Protein AF-A0A355KY27-F1 (afdb_monomer)

Solvent-accessible surface area (backbone atoms only — not comparable to full-atom values): 13490 Å² total; per-residue (Å²): 51,28,55,58,29,39,43,26,24,51,9,21,37,46,41,52,31,51,51,39,40,60,74,74,39,94,55,63,38,65,49,50,73,92,52,36,70,32,44,62,58,58,60,52,32,56,74,79,42,64,86,32,71,34,38,56,69,58,47,45,61,60,51,72,74,42,92,83,53,74,43,75,34,26,50,39,54,41,51,90,45,35,56,50,54,66,55,59,72,72,45,84,35,31,35,34,36,26,23,69,76,89,64,92,60,45,64,83,78,45,80,42,74,50,72,41,66,73,47,49,24,28,11,37,57,41,43,54,55,44,72,76,38,92,67,44,82,78,43,52,40,66,44,21,25,31,22,47,35,6,37,34,58,62,10,64,66,71,73,39,64,67,50,70,65,45,52,51,34,49,51,50,28,40,75,34,51,27,44,72,69,63,34,54,55,63,75,61,74,57,72,64,55,51,53,53,24,48,53,28,54,71,55,41,44,80,54,94,43,24,35,42,23,57,44,92,63,96,52,98,56,41,71,60,38,40,52,51,29,26,57,55,46,46,73,40,89,77,32,83,42,52,44,58,47,55,71,61,84,98,43,111

Radius of gyration: 18.75 Å; Cα contacts (8 Å, |Δi|>4): 450; chains: 1; bounding box: 45×39×52 Å

pLDDT: mean 91.77, std 8.19, range [43.81, 98.56]

Secondary structure (DSSP, 8-state):
-BSS--HHHHHHHHHHHHHHHHTT----EE--TTT-S-HHHHHHHHHHSTT-EE-HHHHHHHHTT-TT--EEEES--BGGGBS-HHHHHH-SSEEEEE-SPP-SSB--S-SEEEE-TTSS-HHHHHHHHHHH-TT-S---HHHHHHHHHHHHHHTTTTTSS--HHHHHHHHHHHHTT--HHHHHHHTPPPHHHHHHHHHHHHH-EEETTEEEEEE----TTHHHHHHHHHHHHTTSTT-SEEEEEE-BTTB-

Nearest PDB structures (foldseek):
  5xsp-assembly1_B  TM=8.067E-01  e=5.022E-21  Staphylococcus aureus
  5xt3-assembly1_A  TM=7.955E-01  e=8.471E-21  Staphylococcus aureus
  4py9-assembly1_A  TM=7.942E-01  e=4.037E-12  Bacteroides fragilis
  8iu7-assembly1_B-3  TM=5.974E-01  e=9.296E-11  Staphylococcus aureus
  8a8k-assembly2_B  TM=4.598E-01  e=1.409E-04  Methanothermococcus thermolithotrophicus DSM 2095

Mean predicted aligned error: 5.34 Å

Sequence (252 aa):
GHRFPEFDAIGSAFGVVCIAKKLGKNAFLVTDKEKTMAKPLVERAETELPGVVVSTETAKLEFAKSKKNLLIVVDTHIKSFVESPDLLSMSKMTIVIDHHRKAVDYIDDAVIFFHDPSASSASELVTELIEYIPAVDETGSFVADALLSGIMLDTKNFILRVGVGTFEAAAKLKDLGADPIRVKKLFSNDIESYHERNRIVDSARKYKNCAIAVADVESKDIRLISAQAADELLTISGVDASFVIFTLGDAV

Structure (mmCIF, N/CA/C/O backbone):
data_AF-A0A355KY27-F1
#
_entry.id   AF-A0A355KY27-F1
#
loop_
_atom_site.group_PDB
_atom_site.id
_atom_site.type_symbol
_atom_site.label_atom_id
_atom_site.label_alt_id
_atom_site.label_comp_id
_atom_site.label_asym_id
_atom_site.label_entity_id
_atom_site.label_seq_id
_atom_site.pdbx_PDB_ins_code
_atom_site.Cartn_x
_atom_site.Cartn_y
_atom_site.Cartn_z
_atom_site.occupancy
_atom_site.B_iso_or_equiv
_atom_site.auth_seq_id
_atom_site.auth_comp_id
_atom_site.auth_asym_id
_atom_site.auth_atom_id
_atom_site.pdbx_PDB_model_num
ATOM 1 N N . GLY A 1 1 ? -2.127 -4.156 6.213 1.00 95.25 1 GLY A N 1
ATOM 2 C CA . GLY A 1 1 ? -2.473 -4.795 4.934 1.00 95.25 1 GLY A CA 1
ATOM 3 C C . GLY A 1 1 ? -1.744 -6.113 4.832 1.00 95.25 1 GLY A C 1
ATOM 4 O O . GLY A 1 1 ? -1.817 -6.911 5.771 1.00 95.25 1 GLY A O 1
ATOM 5 N N . HIS A 1 2 ? -1.012 -6.315 3.740 1.00 96.50 2 HIS A N 1
ATOM 6 C CA . HIS A 1 2 ? -0.133 -7.468 3.552 1.00 96.50 2 HIS A CA 1
ATOM 7 C C . HIS A 1 2 ? 1.241 -7.298 4.232 1.00 96.50 2 HIS A C 1
ATOM 9 O O . HIS A 1 2 ? 1.598 -6.217 4.695 1.00 96.50 2 HIS A O 1
ATOM 15 N N . ARG A 1 3 ? 2.019 -8.382 4.316 1.00 94.94 3 ARG A N 1
ATOM 16 C CA . ARG A 1 3 ? 3.411 -8.399 4.793 1.00 94.94 3 ARG A CA 1
ATOM 17 C C . ARG A 1 3 ? 4.301 -7.594 3.863 1.00 94.94 3 ARG A C 1
ATOM 19 O O . ARG A 1 3 ? 4.160 -7.694 2.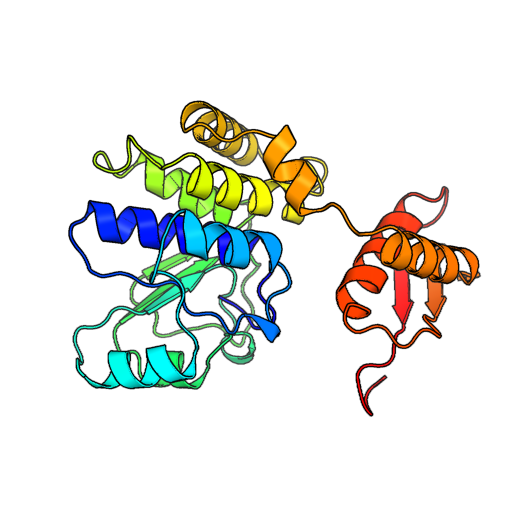650 1.00 94.94 3 ARG A O 1
ATOM 26 N N . PHE A 1 4 ? 5.275 -6.901 4.443 1.00 93.06 4 PHE A N 1
ATOM 27 C CA . PHE A 1 4 ? 6.113 -5.942 3.726 1.00 93.06 4 PHE A CA 1
ATOM 28 C C . PHE A 1 4 ? 5.268 -4.919 2.951 1.00 93.06 4 PHE A C 1
ATOM 30 O O . PHE A 1 4 ? 5.426 -4.809 1.738 1.00 93.06 4 PHE A O 1
ATOM 37 N N . PRO A 1 5 ? 4.331 -4.225 3.629 1.00 96.25 5 PRO A N 1
ATOM 38 C CA . PRO A 1 5 ? 3.375 -3.356 2.958 1.00 96.25 5 PRO A CA 1
ATOM 39 C C . PRO A 1 5 ? 4.106 -2.244 2.207 1.00 96.25 5 PRO A C 1
ATOM 41 O O . PRO A 1 5 ? 5.050 -1.643 2.743 1.00 96.25 5 PRO A O 1
ATOM 44 N N . GLU A 1 6 ? 3.683 -2.007 0.970 1.00 95.81 6 GLU A N 1
ATOM 45 C CA . GLU A 1 6 ? 4.181 -0.930 0.121 1.00 95.81 6 GLU A CA 1
ATOM 46 C C . GLU A 1 6 ? 3.302 0.334 0.269 1.00 95.81 6 GLU A C 1
ATOM 48 O O . GLU A 1 6 ? 2.626 0.516 1.289 1.00 95.81 6 GLU A O 1
ATOM 53 N N . PHE A 1 7 ? 3.417 1.283 -0.660 1.00 97.75 7 PHE A N 1
ATOM 54 C CA . PHE A 1 7 ? 2.767 2.587 -0.544 1.00 97.75 7 PHE A CA 1
ATOM 55 C C . PHE A 1 7 ? 1.242 2.519 -0.698 1.00 97.75 7 PHE A C 1
ATOM 57 O O . PHE A 1 7 ? 0.564 3.330 -0.072 1.00 97.75 7 PHE A O 1
ATOM 64 N N . ASP A 1 8 ? 0.692 1.574 -1.454 1.00 98.44 8 ASP A N 1
ATOM 65 C CA . ASP A 1 8 ? -0.739 1.362 -1.627 1.00 98.44 8 ASP A CA 1
ATOM 66 C C . ASP A 1 8 ? -1.391 0.784 -0.374 1.00 98.44 8 ASP A C 1
ATOM 68 O O . ASP A 1 8 ? -2.339 1.374 0.153 1.00 98.44 8 ASP A O 1
ATOM 72 N N . ALA A 1 9 ? -0.823 -0.269 0.209 1.00 98.50 9 ALA A N 1
ATOM 73 C CA . ALA A 1 9 ? -1.266 -0.830 1.476 1.00 98.50 9 ALA A CA 1
ATOM 74 C C . ALA A 1 9 ? -1.185 0.194 2.622 1.00 98.50 9 ALA A C 1
ATOM 76 O O . ALA A 1 9 ? -2.118 0.310 3.426 1.00 98.50 9 ALA A O 1
ATOM 77 N N . ILE A 1 10 ? -0.080 0.945 2.721 1.00 98.56 10 ILE A N 1
ATOM 78 C CA . ILE A 1 10 ? 0.098 1.967 3.767 1.00 98.56 10 ILE A CA 1
ATOM 79 C C . ILE A 1 10 ? -0.787 3.194 3.509 1.00 98.56 10 ILE A C 1
ATOM 81 O O . ILE A 1 10 ? -1.440 3.681 4.437 1.00 98.56 10 ILE A O 1
ATOM 85 N N . GLY A 1 11 ? -0.856 3.676 2.268 1.00 98.25 11 GLY A N 1
ATOM 86 C CA . GLY A 1 11 ? -1.690 4.807 1.856 1.00 98.25 11 GLY A CA 1
ATOM 87 C C . GLY A 1 11 ? -3.171 4.543 2.104 1.00 98.25 11 GLY A C 1
ATOM 88 O O . GLY A 1 11 ? -3.831 5.316 2.806 1.00 98.25 11 GLY A O 1
ATOM 89 N N . SER A 1 12 ? -3.661 3.393 1.641 1.00 98.56 12 SER A N 1
ATOM 90 C CA . SER A 1 12 ? -5.019 2.903 1.895 1.00 98.56 12 SER A CA 1
ATOM 91 C C . SER A 1 12 ? -5.332 2.833 3.384 1.00 98.56 12 SER A C 1
ATOM 93 O O . SER A 1 12 ? -6.390 3.287 3.827 1.00 98.56 12 SER A O 1
ATOM 95 N N . ALA A 1 13 ? -4.406 2.312 4.195 1.00 98.44 13 ALA A N 1
ATOM 96 C CA . ALA A 1 13 ? -4.602 2.222 5.636 1.00 98.44 13 ALA A CA 1
ATOM 97 C C . ALA A 1 13 ? -4.710 3.609 6.295 1.00 98.44 13 ALA A C 1
ATOM 99 O O . ALA A 1 13 ? -5.571 3.800 7.157 1.00 98.44 13 ALA A O 1
ATOM 100 N N . PHE A 1 14 ? -3.909 4.597 5.879 1.00 97.81 14 PHE A N 1
ATOM 101 C CA . PHE A 1 14 ? -4.059 5.975 6.363 1.00 97.81 14 PHE A CA 1
ATOM 102 C C . PHE A 1 14 ? -5.400 6.592 5.958 1.00 97.81 14 PHE A C 1
ATOM 104 O O . PHE A 1 14 ? -6.033 7.244 6.794 1.00 97.81 14 PHE A O 1
ATOM 111 N N . GLY A 1 15 ? -5.864 6.355 4.727 1.00 96.75 15 GLY A N 1
ATOM 112 C CA . GLY A 1 15 ? -7.187 6.793 4.272 1.00 96.75 15 GLY A CA 1
ATOM 113 C C . GLY A 1 15 ? -8.317 6.201 5.119 1.00 96.75 15 GLY A C 1
ATOM 114 O O . GLY A 1 15 ? -9.160 6.933 5.639 1.00 96.75 15 GLY A O 1
ATOM 115 N N . VAL A 1 16 ? -8.274 4.891 5.379 1.00 97.06 16 VAL A N 1
ATOM 116 C CA . VAL A 1 16 ? -9.244 4.202 6.248 1.00 97.06 16 VAL A CA 1
ATOM 117 C C . VAL A 1 16 ? -9.200 4.727 7.686 1.00 97.06 16 VAL A C 1
ATOM 119 O O . VAL A 1 16 ? -10.248 4.968 8.291 1.00 97.06 16 VAL A O 1
ATOM 122 N N . VAL A 1 17 ? -8.007 4.945 8.251 1.00 96.12 17 VAL A N 1
ATOM 123 C CA . VAL A 1 17 ? -7.864 5.545 9.588 1.00 96.12 17 VAL A CA 1
ATOM 124 C C . VAL A 1 17 ? -8.456 6.954 9.617 1.00 96.12 17 VAL A C 1
ATOM 126 O O . VAL A 1 17 ? -9.133 7.304 10.587 1.00 96.12 17 VAL A O 1
ATOM 129 N N . CYS A 1 18 ? -8.235 7.753 8.570 1.00 93.88 18 CYS A N 1
ATOM 130 C CA . CYS A 1 18 ? -8.804 9.092 8.444 1.00 93.88 18 CYS A CA 1
ATOM 131 C C . CYS A 1 18 ? -10.337 9.042 8.470 1.00 93.88 18 CYS A C 1
ATOM 133 O O . CYS A 1 18 ? -10.950 9.699 9.317 1.00 93.88 18 CYS A O 1
ATOM 135 N N . ILE A 1 19 ? -10.941 8.185 7.638 1.00 94.06 19 ILE A N 1
ATOM 136 C CA . ILE A 1 19 ? -12.389 7.938 7.614 1.00 94.06 19 ILE A CA 1
ATOM 137 C C . ILE A 1 19 ? -12.896 7.572 9.016 1.00 94.06 19 ILE A C 1
ATOM 139 O O . ILE A 1 19 ? -13.797 8.218 9.554 1.00 94.06 19 ILE A O 1
ATOM 143 N N . ALA A 1 20 ? -12.299 6.559 9.648 1.00 94.38 20 ALA A N 1
ATOM 144 C CA . ALA A 1 20 ? -12.754 6.061 10.943 1.00 94.38 20 ALA A CA 1
ATOM 145 C C . ALA A 1 20 ? -12.666 7.130 12.047 1.00 94.38 20 ALA A C 1
ATOM 147 O O . ALA A 1 20 ? -13.594 7.268 12.852 1.00 94.38 20 ALA A O 1
ATOM 148 N N . LYS A 1 21 ? -11.592 7.930 12.061 1.00 91.94 21 LYS A N 1
ATOM 149 C CA . LYS A 1 21 ? -11.430 9.044 13.006 1.00 91.94 21 LYS A CA 1
ATOM 150 C C . LYS A 1 21 ? -12.456 10.151 12.784 1.00 91.94 21 LYS A C 1
ATOM 152 O O . LYS A 1 21 ? -13.015 10.646 13.761 1.00 91.94 21 LYS A O 1
ATOM 157 N N . LYS A 1 22 ? -12.756 10.507 11.530 1.00 89.44 22 LYS A N 1
ATOM 158 C CA . LYS A 1 22 ? -13.811 11.486 11.202 1.00 89.44 22 LYS A CA 1
ATOM 159 C C . LYS A 1 22 ? -15.202 10.998 11.621 1.00 89.44 22 LYS A C 1
ATOM 161 O O . LYS A 1 22 ? -16.021 11.797 12.057 1.00 89.44 22 LYS A O 1
ATOM 166 N N . LEU A 1 23 ? -15.433 9.685 11.613 1.00 91.19 23 LEU A N 1
ATOM 167 C CA . LEU A 1 23 ? -16.639 9.050 12.165 1.00 91.19 23 LEU A CA 1
ATOM 168 C C . LEU A 1 23 ? -16.633 8.921 13.707 1.00 91.19 23 LEU A C 1
ATOM 170 O O . LEU A 1 23 ? -17.472 8.220 14.282 1.00 91.19 23 LEU A O 1
ATOM 174 N N . GLY A 1 24 ? -15.687 9.567 14.397 1.00 91.38 24 GLY A N 1
ATOM 175 C CA . GLY A 1 24 ? -15.596 9.586 15.858 1.00 91.38 24 GLY A CA 1
ATOM 176 C C . GLY A 1 24 ? -15.126 8.266 16.475 1.00 91.38 24 GLY A C 1
ATOM 177 O O . GLY A 1 24 ? -15.458 7.976 17.627 1.00 91.38 24 GLY A O 1
ATOM 178 N N . LYS A 1 25 ? -14.403 7.428 15.720 1.00 93.06 25 LYS A N 1
ATOM 179 C CA . LYS A 1 25 ? -13.829 6.167 16.215 1.00 93.06 25 LYS A CA 1
ATOM 180 C C .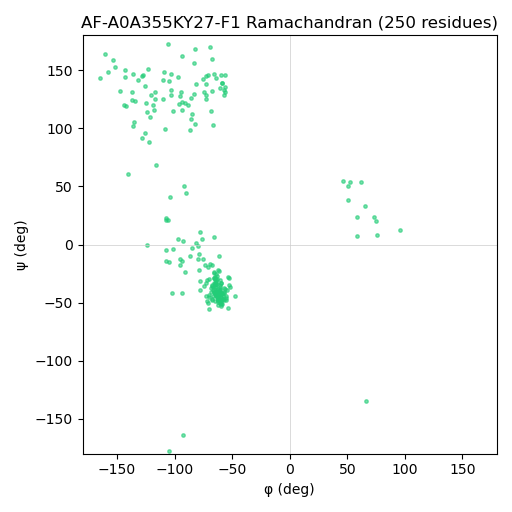 LYS A 1 25 ? -12.333 6.308 16.474 1.00 93.06 25 LYS A C 1
ATOM 182 O O . LYS A 1 25 ? -11.620 6.998 15.753 1.00 93.06 25 LYS A O 1
ATOM 187 N N . ASN A 1 26 ? -11.846 5.589 17.481 1.00 93.88 26 ASN A N 1
ATOM 188 C CA . ASN A 1 26 ? -10.411 5.376 17.640 1.00 93.88 26 ASN A CA 1
ATOM 189 C C . ASN A 1 26 ? -9.947 4.394 16.562 1.00 93.88 26 ASN A C 1
ATOM 191 O O . ASN A 1 26 ? -10.506 3.303 16.449 1.00 93.88 26 ASN A O 1
ATOM 195 N N . ALA A 1 27 ? -8.946 4.787 15.779 1.00 95.44 27 ALA A N 1
ATOM 196 C CA . ALA A 1 27 ? -8.407 3.987 14.688 1.00 95.44 27 ALA A CA 1
ATOM 197 C C . ALA A 1 27 ? -6.891 4.157 14.595 1.00 95.44 27 ALA A C 1
ATOM 199 O O . ALA A 1 27 ? -6.363 5.250 14.828 1.00 95.44 27 ALA A O 1
ATOM 200 N N . PHE A 1 28 ? -6.224 3.060 14.247 1.00 97.25 28 PHE A N 1
ATOM 201 C CA . PHE A 1 28 ? -4.774 2.930 14.209 1.00 97.25 28 PHE A CA 1
ATOM 202 C C . PHE A 1 28 ? -4.363 2.195 12.938 1.00 97.25 28 PHE A C 1
ATOM 204 O O . PHE A 1 28 ? -5.075 1.298 12.482 1.00 97.25 28 PHE A O 1
ATOM 211 N N . LEU A 1 29 ? -3.205 2.561 12.398 1.00 98.06 29 LEU A N 1
ATOM 212 C CA . LEU A 1 29 ? -2.554 1.820 11.329 1.00 98.06 29 LEU A CA 1
ATOM 213 C C . LEU A 1 29 ? -1.616 0.806 11.977 1.00 98.06 29 LEU A C 1
ATOM 215 O O . LEU A 1 29 ? -0.719 1.186 12.728 1.00 98.06 29 LEU A O 1
ATOM 219 N N . VAL A 1 30 ? -1.819 -0.478 11.692 1.00 98.00 30 VAL A N 1
ATOM 220 C CA . VAL A 1 30 ? -0.948 -1.544 12.194 1.00 98.00 30 VAL A CA 1
ATOM 221 C C . VAL A 1 30 ? 0.122 -1.844 11.155 1.00 98.00 30 VAL A C 1
ATOM 223 O O . VAL A 1 30 ? -0.222 -2.309 10.071 1.00 98.00 30 VAL A O 1
ATOM 226 N N . THR A 1 31 ? 1.388 -1.589 11.487 1.00 97.06 31 THR A N 1
ATOM 227 C CA . THR A 1 31 ? 2.535 -2.056 10.699 1.00 97.06 31 THR A CA 1
ATOM 228 C C . THR A 1 31 ? 3.817 -2.103 11.534 1.00 97.06 31 THR A C 1
ATOM 230 O O . THR A 1 31 ? 4.018 -1.290 12.442 1.00 97.06 31 THR A O 1
ATOM 233 N N . ASP A 1 32 ? 4.707 -3.043 11.228 1.00 94.88 32 ASP A N 1
ATOM 234 C CA . ASP A 1 32 ? 6.062 -3.055 11.777 1.00 94.88 32 ASP A CA 1
ATOM 235 C C . ASP A 1 32 ? 6.977 -2.154 10.924 1.00 94.88 32 ASP A C 1
ATOM 237 O O . ASP A 1 32 ? 7.304 -2.485 9.783 1.00 94.88 32 ASP A O 1
ATOM 241 N N . LYS A 1 33 ? 7.447 -1.035 11.497 1.00 91.12 33 LYS A N 1
ATOM 242 C CA . LYS A 1 33 ? 8.244 0.000 10.797 1.00 91.12 33 LYS A CA 1
ATOM 243 C C . LYS A 1 33 ? 9.466 -0.544 10.046 1.00 91.12 33 LYS A C 1
ATOM 245 O O . LYS A 1 33 ? 9.772 -0.092 8.951 1.00 91.12 33 LYS A O 1
ATOM 250 N N . GLU A 1 34 ? 10.123 -1.556 10.604 1.00 88.62 34 GLU A N 1
ATOM 251 C CA . GLU A 1 34 ? 11.310 -2.179 10.004 1.00 88.62 34 GLU A CA 1
ATOM 252 C C . GLU A 1 34 ? 10.995 -3.072 8.796 1.00 88.62 34 GLU A C 1
ATOM 254 O O . GLU A 1 34 ? 11.893 -3.421 8.032 1.00 88.62 34 GLU A O 1
ATOM 259 N N . LYS A 1 35 ? 9.732 -3.478 8.628 1.00 89.75 35 LYS A N 1
ATOM 260 C CA . LYS A 1 35 ? 9.312 -4.416 7.581 1.00 89.75 35 LYS A CA 1
ATOM 261 C C . LYS A 1 35 ? 8.573 -3.739 6.434 1.00 89.75 35 LYS A C 1
ATOM 263 O O . LYS A 1 35 ? 8.422 -4.368 5.396 1.00 89.75 35 LYS A O 1
ATOM 268 N N . THR A 1 36 ? 8.099 -2.504 6.578 1.00 92.00 36 THR A N 1
ATOM 269 C CA . THR A 1 36 ? 7.410 -1.805 5.482 1.00 92.00 36 THR A CA 1
ATOM 270 C C . THR A 1 36 ? 8.382 -1.372 4.378 1.00 92.00 36 THR A C 1
ATOM 272 O O . THR A 1 36 ? 9.523 -0.994 4.646 1.00 92.00 36 THR A O 1
ATOM 275 N N . MET A 1 37 ? 7.918 -1.404 3.125 1.00 91.19 37 MET A N 1
ATOM 276 C CA . MET A 1 37 ? 8.619 -0.808 1.981 1.00 91.19 37 MET A CA 1
ATOM 277 C C . MET A 1 37 ? 8.285 0.684 1.803 1.00 91.19 37 MET A C 1
ATOM 279 O O . MET A 1 37 ? 8.958 1.376 1.047 1.00 91.19 37 MET A O 1
ATOM 283 N N . ALA A 1 38 ? 7.296 1.203 2.536 1.00 94.56 38 ALA A N 1
ATOM 284 C CA . ALA A 1 38 ? 6.892 2.607 2.538 1.00 94.56 38 ALA A CA 1
ATOM 285 C C . ALA A 1 38 ? 7.385 3.351 3.796 1.00 94.56 38 ALA A C 1
ATOM 287 O O . ALA A 1 38 ? 6.670 4.181 4.367 1.00 94.56 38 ALA A O 1
ATOM 288 N N . LYS A 1 39 ? 8.630 3.078 4.228 1.00 93.62 39 LYS A N 1
ATOM 289 C CA . LYS A 1 39 ? 9.272 3.740 5.386 1.00 93.62 39 LYS A CA 1
ATOM 290 C C . LYS A 1 39 ? 9.119 5.271 5.363 1.00 93.62 39 LYS A C 1
ATOM 292 O O . LYS A 1 39 ? 8.700 5.807 6.388 1.00 93.62 39 LYS A O 1
ATOM 297 N N . PRO A 1 40 ? 9.317 5.981 4.227 1.00 94.56 40 PRO A N 1
ATOM 298 C CA . PRO A 1 40 ? 9.177 7.439 4.197 1.00 94.56 40 PRO A CA 1
ATOM 299 C C . PRO A 1 40 ? 7.781 7.945 4.592 1.00 94.56 40 PRO A C 1
ATOM 301 O O . PRO A 1 40 ? 7.659 9.004 5.208 1.00 94.56 40 PRO A O 1
ATOM 304 N N . LEU A 1 41 ? 6.714 7.197 4.271 1.00 95.62 41 LEU A N 1
ATOM 305 C CA . LEU A 1 41 ? 5.358 7.543 4.713 1.00 95.62 41 LEU A CA 1
ATOM 306 C C . LEU A 1 41 ? 5.183 7.331 6.211 1.00 95.62 41 LEU A C 1
ATOM 308 O O . LEU A 1 41 ? 4.615 8.186 6.887 1.00 95.62 41 LEU A O 1
ATOM 312 N N . VAL A 1 42 ? 5.660 6.196 6.721 1.00 96.19 42 VAL A N 1
ATOM 313 C CA . VAL A 1 42 ? 5.541 5.852 8.140 1.00 96.19 42 VAL A CA 1
ATOM 314 C C . VAL A 1 42 ? 6.331 6.831 9.009 1.00 96.19 42 VAL A C 1
ATOM 316 O O . VAL A 1 42 ? 5.814 7.297 10.017 1.00 96.19 42 VAL A O 1
ATOM 319 N N . GLU A 1 43 ? 7.538 7.212 8.595 1.00 94.94 43 GLU A N 1
ATOM 320 C CA . GLU A 1 43 ? 8.353 8.220 9.281 1.00 94.94 43 GLU A CA 1
ATOM 321 C C . GLU A 1 43 ? 7.687 9.596 9.276 1.00 94.94 43 GLU A C 1
ATOM 323 O O . GLU A 1 43 ? 7.608 10.253 10.314 1.00 94.94 43 GLU A O 1
ATOM 328 N N . ARG A 1 44 ? 7.147 10.024 8.128 1.00 94.94 44 ARG A N 1
ATOM 329 C CA . ARG A 1 44 ? 6.415 11.292 8.037 1.00 94.94 44 ARG A CA 1
ATOM 330 C C . ARG A 1 44 ? 5.137 11.281 8.888 1.00 94.94 44 ARG A C 1
ATOM 332 O O . ARG A 1 44 ? 4.768 12.314 9.443 1.00 94.94 44 ARG A O 1
ATOM 339 N N . ALA A 1 45 ? 4.482 10.133 9.046 1.00 95.38 45 ALA A N 1
ATOM 340 C CA . ALA A 1 45 ? 3.304 10.008 9.900 1.00 95.38 45 ALA A CA 1
ATOM 341 C C . ALA A 1 45 ? 3.604 10.255 11.385 1.00 95.38 45 ALA A C 1
ATOM 343 O O . ALA A 1 45 ? 2.708 10.671 12.113 1.00 95.38 45 ALA A O 1
ATOM 344 N N . GLU A 1 46 ? 4.838 10.043 11.850 1.00 93.62 46 GLU A N 1
ATOM 345 C CA . GLU A 1 46 ? 5.198 10.296 13.251 1.00 93.62 46 GLU A CA 1
ATOM 346 C C . GLU A 1 46 ? 5.054 11.772 13.637 1.00 93.62 46 GLU A C 1
ATOM 348 O O . GLU A 1 46 ? 4.749 12.079 14.789 1.00 93.62 46 GLU A O 1
ATOM 353 N N . THR A 1 47 ? 5.240 12.685 12.679 1.00 93.75 47 THR A N 1
ATOM 354 C CA . THR A 1 47 ? 5.058 14.125 12.894 1.00 93.75 47 THR A CA 1
ATOM 355 C C . THR A 1 47 ? 3.654 14.594 12.517 1.00 93.75 47 THR A C 1
ATOM 357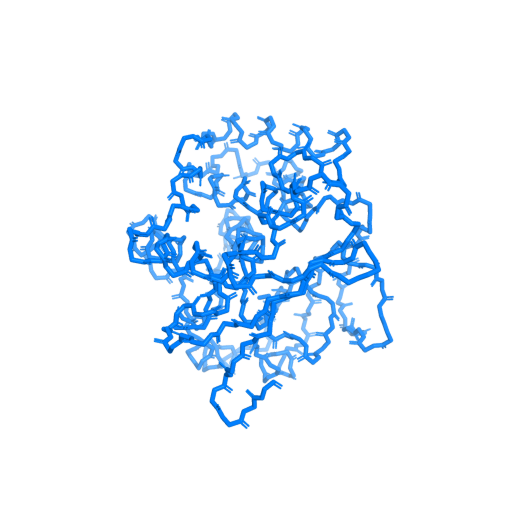 O O . THR A 1 47 ? 3.061 15.376 13.257 1.00 93.75 47 THR A O 1
ATOM 360 N N . GLU A 1 48 ? 3.106 14.112 11.399 1.00 93.75 48 GLU A N 1
ATOM 361 C CA . GLU A 1 48 ? 1.802 14.551 10.872 1.00 93.75 48 GLU A CA 1
ATOM 362 C C . GLU A 1 48 ? 0.614 13.917 11.621 1.00 93.75 48 GLU A C 1
ATOM 364 O O . GLU A 1 48 ? -0.448 14.524 11.753 1.00 93.75 48 GLU A O 1
ATOM 369 N N . LEU A 1 49 ? 0.777 12.685 12.117 1.00 93.12 49 LEU A N 1
ATOM 370 C CA . LEU A 1 49 ? -0.254 11.866 12.764 1.00 93.12 49 LEU A CA 1
ATOM 371 C C . LEU A 1 49 ? 0.318 11.089 13.975 1.00 93.12 49 LEU A C 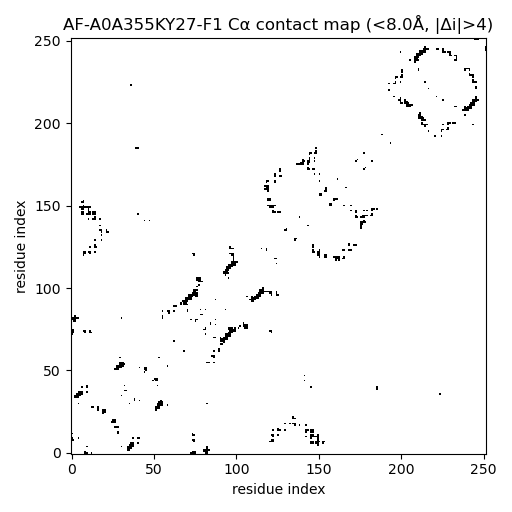1
ATOM 373 O O . LEU A 1 49 ? 0.267 9.852 14.007 1.00 93.12 49 LEU A O 1
ATOM 377 N N . PRO A 1 50 ? 0.837 11.783 15.004 1.00 93.88 50 PRO A N 1
ATOM 378 C CA . PRO A 1 50 ? 1.520 11.141 16.123 1.00 93.88 50 PRO A CA 1
ATOM 379 C C . PRO A 1 50 ? 0.631 10.106 16.827 1.00 93.88 50 PRO A C 1
ATOM 381 O O . PRO A 1 50 ? -0.536 10.358 17.141 1.00 93.88 50 PRO A O 1
ATOM 384 N N . GLY A 1 51 ? 1.195 8.921 17.075 1.00 93.75 51 GLY A N 1
ATOM 385 C CA . GLY A 1 51 ? 0.516 7.817 17.763 1.00 93.75 51 GLY A CA 1
ATOM 386 C C . GLY A 1 51 ? -0.524 7.058 16.928 1.00 93.75 51 GLY A C 1
ATOM 387 O O . GLY A 1 51 ? -1.247 6.230 17.480 1.00 93.75 51 GLY A O 1
ATOM 388 N N . VAL A 1 52 ? -0.631 7.323 15.620 1.00 96.00 52 VAL A N 1
ATOM 389 C CA . VAL A 1 52 ? -1.515 6.556 14.722 1.00 96.00 52 VAL A CA 1
ATOM 390 C C . VAL A 1 52 ? -0.928 5.208 14.335 1.00 96.00 52 VAL A C 1
ATOM 392 O O . VAL A 1 52 ? -1.676 4.235 14.233 1.00 96.00 52 VAL A O 1
ATOM 395 N N . VAL A 1 53 ? 0.380 5.154 14.095 1.00 97.50 53 VAL A N 1
ATOM 396 C CA . VAL A 1 53 ? 1.058 3.931 13.670 1.00 97.50 53 VAL A CA 1
ATOM 397 C C . VAL A 1 53 ? 1.435 3.106 14.896 1.00 97.50 53 VAL A C 1
ATOM 399 O O . VAL A 1 53 ? 2.091 3.600 15.813 1.00 97.50 53 VAL A O 1
ATOM 402 N N . VAL A 1 54 ? 1.027 1.840 14.913 1.00 97.25 54 VAL A N 1
ATOM 403 C CA . VAL A 1 54 ? 1.304 0.896 16.000 1.00 97.25 54 VAL A CA 1
ATOM 404 C C . VAL A 1 54 ? 1.908 -0.392 15.448 1.00 97.25 54 VAL A C 1
ATOM 406 O O . VAL A 1 54 ? 1.537 -0.852 14.370 1.00 97.25 54 VAL A O 1
ATOM 409 N N . SER A 1 55 ? 2.825 -0.995 16.206 1.00 97.12 55 SER A N 1
ATOM 410 C CA . SER A 1 55 ? 3.390 -2.298 15.848 1.00 97.12 55 SER A CA 1
ATOM 411 C C . SER A 1 55 ? 2.342 -3.402 15.937 1.00 97.12 55 SER A C 1
ATOM 413 O O . SER A 1 55 ? 1.341 -3.285 16.655 1.00 97.12 55 SER A O 1
ATOM 415 N N . THR A 1 56 ? 2.607 -4.514 15.254 1.00 95.88 56 THR A N 1
ATOM 416 C CA . THR A 1 56 ? 1.750 -5.704 15.313 1.00 95.88 56 THR A CA 1
ATOM 417 C C . THR A 1 56 ? 1.583 -6.222 16.748 1.00 95.88 56 THR A C 1
ATOM 419 O O . THR A 1 56 ? 0.469 -6.539 17.161 1.00 95.88 56 THR A O 1
ATOM 422 N N . GLU A 1 57 ? 2.652 -6.226 17.548 1.00 95.62 57 GLU A N 1
ATOM 423 C CA . GLU A 1 57 ? 2.613 -6.618 18.965 1.00 95.62 57 GLU A CA 1
ATOM 424 C C . GLU A 1 57 ? 1.709 -5.710 19.809 1.00 95.62 57 GLU A C 1
ATOM 426 O O . GLU A 1 57 ? 0.821 -6.196 20.514 1.00 95.62 57 GLU A O 1
ATOM 431 N N . THR A 1 58 ? 1.872 -4.389 19.703 1.00 96.12 58 THR A N 1
ATOM 432 C CA . THR A 1 58 ? 1.033 -3.430 20.437 1.00 96.12 58 THR A CA 1
ATOM 433 C C . THR A 1 58 ? -0.428 -3.552 20.017 1.00 96.12 58 THR A C 1
ATOM 435 O O . THR A 1 58 ? -1.320 -3.600 20.866 1.00 96.12 58 THR A O 1
ATOM 438 N N . ALA A 1 59 ? -0.682 -3.670 18.712 1.00 96.19 59 ALA A N 1
ATOM 439 C CA . ALA A 1 59 ? -2.023 -3.847 18.183 1.00 96.19 59 ALA A CA 1
ATOM 440 C C . ALA A 1 59 ? -2.693 -5.109 18.736 1.00 96.19 59 ALA A C 1
ATOM 442 O O . ALA A 1 59 ? -3.849 -5.031 19.138 1.00 96.19 59 ALA A O 1
ATOM 443 N N . LYS A 1 60 ? -1.986 -6.246 18.839 1.00 95.12 60 LYS A N 1
ATOM 444 C CA . LYS A 1 60 ? -2.527 -7.479 19.445 1.00 95.12 60 LYS A CA 1
ATOM 445 C C . LYS A 1 60 ? -2.971 -7.267 20.888 1.00 95.12 60 LYS A C 1
ATOM 447 O O . LYS A 1 60 ? -4.082 -7.658 21.254 1.00 95.12 60 LYS A O 1
ATOM 452 N N . LEU A 1 61 ? -2.124 -6.629 21.696 1.00 94.50 61 LEU A N 1
ATOM 453 C CA . LEU A 1 61 ? -2.420 -6.360 23.104 1.00 94.50 61 LEU A CA 1
ATOM 454 C C . LEU A 1 61 ? -3.648 -5.459 23.265 1.00 94.50 61 LEU A C 1
ATOM 456 O O . LEU A 1 61 ? -4.513 -5.748 24.092 1.00 94.50 61 LEU A O 1
ATOM 460 N N . GLU A 1 62 ? -3.760 -4.397 22.465 1.00 92.75 62 GLU A N 1
ATOM 461 C CA . GLU A 1 62 ? -4.931 -3.513 22.478 1.00 92.75 62 GLU A CA 1
ATOM 462 C C . GLU A 1 62 ? -6.186 -4.211 21.937 1.00 92.75 62 GLU A C 1
ATOM 464 O O . GLU A 1 62 ? -7.271 -4.096 22.516 1.00 92.75 62 GLU A O 1
ATOM 469 N N . PHE A 1 63 ? -6.045 -4.994 20.865 1.00 92.88 63 PHE A N 1
ATOM 470 C CA . PHE A 1 63 ? -7.159 -5.687 20.229 1.00 92.88 63 PHE A CA 1
ATOM 471 C C . PHE A 1 63 ? -7.788 -6.726 21.168 1.00 92.88 63 PHE A C 1
ATOM 473 O O . PHE A 1 63 ? -9.013 -6.852 21.217 1.00 92.88 63 PHE A O 1
ATOM 480 N N . ALA A 1 64 ? -6.977 -7.407 21.986 1.00 91.81 64 ALA A N 1
ATOM 481 C CA . ALA A 1 64 ? -7.438 -8.383 22.976 1.00 91.81 64 ALA A CA 1
ATOM 482 C C . ALA A 1 64 ? -8.343 -7.786 24.073 1.00 91.81 64 ALA A C 1
ATOM 484 O O . ALA A 1 64 ? -9.126 -8.515 24.687 1.00 91.81 64 ALA A O 1
ATOM 485 N N . LYS A 1 65 ? -8.278 -6.469 24.319 1.00 92.06 65 LYS A N 1
ATOM 486 C CA . LYS A 1 65 ? -9.050 -5.805 25.386 1.00 92.06 65 LYS A CA 1
ATOM 487 C C . LYS A 1 65 ? -10.550 -5.721 25.093 1.00 92.06 65 LYS A C 1
ATOM 489 O O . LYS A 1 65 ? -11.336 -5.514 26.016 1.00 92.06 65 LYS A O 1
ATOM 494 N N . SER A 1 66 ? -10.974 -5.863 23.834 1.00 90.38 66 SER A N 1
ATOM 495 C CA . SER A 1 66 ? -12.379 -5.712 23.445 1.00 90.38 66 SER A CA 1
ATOM 496 C C . SER A 1 66 ? -12.772 -6.624 22.287 1.00 90.38 66 SER A C 1
ATOM 498 O O . SER A 1 66 ? -12.161 -6.629 21.227 1.00 90.38 66 SER A O 1
ATOM 500 N N . LYS A 1 67 ? -13.899 -7.329 22.441 1.00 84.75 67 LYS A N 1
ATOM 501 C CA . LYS A 1 67 ? -14.508 -8.139 21.367 1.00 84.75 67 LYS A CA 1
ATOM 502 C C . LYS A 1 67 ? -15.318 -7.316 20.356 1.00 84.75 67 LYS A C 1
ATOM 504 O O . LYS A 1 67 ? -15.894 -7.894 19.443 1.00 84.75 67 LYS A O 1
ATOM 509 N N . LYS A 1 68 ? -15.418 -5.996 20.551 1.00 89.75 68 LYS A N 1
ATOM 510 C CA . LYS A 1 68 ? -16.152 -5.069 19.669 1.00 89.75 68 LYS A CA 1
ATOM 511 C C . LYS A 1 68 ? -15.241 -4.370 18.653 1.00 89.75 68 LYS A C 1
ATOM 513 O O . LYS A 1 68 ? -15.701 -3.468 17.960 1.00 89.75 68 LYS A O 1
ATOM 518 N N . ASN A 1 69 ? -13.964 -4.740 18.609 1.00 94.38 69 ASN A N 1
ATOM 519 C CA . ASN A 1 69 ? -13.007 -4.169 17.673 1.00 94.38 69 ASN A CA 1
ATOM 520 C C . ASN A 1 69 ? -13.302 -4.643 16.243 1.00 94.38 69 ASN A C 1
ATOM 522 O O . ASN A 1 69 ? -13.764 -5.766 16.036 1.00 94.38 69 ASN A O 1
ATOM 526 N N . LEU A 1 70 ? -13.043 -3.763 15.279 1.00 96.00 70 LEU A N 1
ATOM 527 C CA . LEU A 1 70 ? -13.185 -4.004 13.847 1.00 96.00 70 LEU A CA 1
ATOM 528 C C . LEU A 1 70 ? -11.785 -4.053 13.239 1.00 96.00 70 LEU A C 1
ATOM 530 O O . LEU A 1 70 ? -11.016 -3.107 13.411 1.00 96.00 70 LEU A O 1
ATOM 534 N N . LEU A 1 71 ? -11.462 -5.139 12.542 1.00 97.38 71 LEU A N 1
ATOM 535 C CA . LEU A 1 71 ? -10.248 -5.233 11.740 1.00 97.38 71 LEU A CA 1
ATOM 536 C C . LEU A 1 71 ? -10.578 -4.846 10.298 1.00 97.38 71 LEU A C 1
ATOM 538 O O . LEU A 1 71 ? -11.537 -5.359 9.729 1.00 97.38 71 LEU A O 1
ATOM 542 N N . ILE A 1 72 ? -9.787 -3.959 9.699 1.00 98.31 72 ILE A N 1
ATOM 543 C CA . ILE A 1 72 ? -9.905 -3.618 8.278 1.00 98.31 72 ILE A CA 1
ATOM 544 C C . ILE A 1 72 ? -8.596 -4.014 7.602 1.00 98.31 72 ILE A C 1
ATOM 546 O O . ILE A 1 72 ? -7.534 -3.489 7.938 1.00 98.31 72 ILE A O 1
ATOM 550 N N . VAL A 1 73 ? -8.671 -4.977 6.688 1.00 98.31 73 VAL A N 1
ATOM 551 C CA . VAL A 1 73 ? -7.551 -5.429 5.867 1.00 98.31 73 VAL A CA 1
ATOM 552 C C . VAL A 1 73 ? -7.632 -4.699 4.534 1.00 98.31 73 VAL A C 1
ATOM 554 O O . VAL A 1 73 ? -8.636 -4.791 3.835 1.00 98.31 73 VAL A O 1
ATOM 557 N N . VAL A 1 74 ? -6.581 -3.955 4.213 1.00 98.56 74 VAL A N 1
ATOM 558 C CA . VAL A 1 74 ? -6.430 -3.253 2.936 1.00 98.56 74 VAL A CA 1
ATOM 559 C C . VAL A 1 74 ? -5.355 -3.922 2.092 1.00 98.56 74 VAL A C 1
ATOM 561 O O . VAL A 1 74 ? -4.389 -4.457 2.653 1.00 98.56 74 VAL A O 1
ATOM 564 N N . ASP A 1 75 ? -5.540 -3.861 0.777 1.00 98.19 75 ASP A N 1
ATOM 565 C CA . ASP A 1 75 ? -4.584 -4.276 -0.255 1.00 98.19 75 ASP A CA 1
ATOM 566 C C . ASP A 1 75 ? -4.148 -5.754 -0.179 1.00 98.19 75 ASP A C 1
ATOM 568 O O . ASP A 1 75 ? -3.074 -6.182 -0.590 1.00 98.19 75 ASP A O 1
ATOM 572 N N . THR A 1 76 ? -4.986 -6.587 0.433 1.00 97.06 76 THR A N 1
ATOM 573 C CA . THR A 1 76 ? -4.896 -8.035 0.275 1.00 97.06 76 THR A CA 1
ATOM 574 C C . THR A 1 76 ? -6.163 -8.697 0.770 1.00 97.06 76 THR A C 1
ATOM 576 O O . THR A 1 76 ? -6.735 -8.324 1.795 1.00 97.06 76 THR A O 1
ATOM 579 N N . HIS A 1 77 ? -6.557 -9.753 0.077 1.00 95.81 77 HIS A N 1
ATOM 580 C CA . HIS A 1 77 ? -7.554 -10.692 0.551 1.00 95.81 77 HIS A CA 1
ATOM 581 C C . HIS A 1 77 ? -6.955 -12.033 0.967 1.00 95.81 77 HIS A C 1
ATOM 583 O O . HIS A 1 77 ? -7.709 -12.879 1.430 1.00 95.81 77 HIS A O 1
ATOM 589 N N . ILE A 1 78 ? -5.649 -12.270 0.793 1.00 95.06 78 ILE A N 1
ATOM 590 C CA . ILE A 1 78 ? -5.033 -13.587 1.007 1.00 95.06 78 ILE A CA 1
ATOM 591 C C . ILE A 1 78 ? -4.609 -13.737 2.472 1.00 95.06 78 ILE A C 1
ATOM 593 O O . ILE A 1 78 ? -3.757 -12.990 2.957 1.00 95.06 78 ILE A O 1
ATOM 597 N N . LYS A 1 79 ? -5.158 -14.735 3.179 1.00 93.75 79 LYS A N 1
ATOM 598 C CA . LYS A 1 79 ? -4.934 -14.943 4.626 1.00 93.75 79 LYS A CA 1
ATOM 599 C C . LYS A 1 79 ? -3.450 -15.047 4.974 1.00 93.75 79 LYS A C 1
ATOM 601 O O . LYS A 1 79 ? -2.974 -14.400 5.907 1.00 93.75 79 LYS A O 1
ATOM 606 N N . SER A 1 80 ? -2.709 -15.836 4.200 1.00 92.31 80 SER A N 1
ATOM 607 C CA . SER A 1 80 ? -1.271 -16.056 4.395 1.00 92.31 80 SER A CA 1
ATOM 608 C C . SER A 1 80 ? -0.402 -14.821 4.117 1.00 92.31 80 SER A C 1
ATOM 610 O O . SER A 1 80 ? 0.741 -14.766 4.584 1.00 92.31 80 SER A O 1
ATOM 612 N N . PHE A 1 81 ? -0.927 -13.819 3.402 1.00 94.81 81 PHE A N 1
ATOM 613 C CA . PHE A 1 81 ? -0.199 -12.599 3.050 1.00 94.81 81 PHE A CA 1
ATOM 614 C C . PHE A 1 81 ? -0.422 -11.467 4.043 1.00 94.81 81 PHE A C 1
ATOM 616 O O . PHE A 1 81 ? 0.356 -10.521 4.028 1.00 94.81 81 PHE A O 1
ATOM 623 N N . VAL A 1 82 ? -1.416 -11.554 4.930 1.00 96.12 82 VAL A N 1
ATOM 624 C CA . VAL A 1 82 ? -1.670 -10.520 5.942 1.00 96.12 82 VAL A CA 1
ATOM 625 C C . VAL A 1 82 ? -0.449 -10.326 6.846 1.00 96.12 82 VAL A C 1
ATOM 627 O O . VAL A 1 82 ? 0.215 -11.286 7.258 1.00 96.12 82 VAL A O 1
ATOM 630 N N . GLU A 1 83 ? -0.158 -9.063 7.168 1.00 95.75 83 GLU A N 1
ATOM 631 C CA . GLU A 1 83 ? 0.999 -8.675 7.983 1.00 95.75 83 GLU A CA 1
ATOM 632 C C . GLU A 1 83 ? 1.011 -9.358 9.357 1.00 95.75 83 GLU A C 1
ATOM 634 O O . GLU A 1 83 ? 2.043 -9.860 9.798 1.00 95.75 83 GLU A O 1
ATOM 639 N N . SER A 1 84 ? -0.157 -9.446 10.000 1.00 95.81 84 SER A N 1
ATOM 640 C CA . SER A 1 84 ? -0.353 -10.149 11.268 1.00 95.81 84 SER A CA 1
ATOM 641 C C . SER A 1 84 ? -1.487 -11.179 11.157 1.00 95.81 84 SER A C 1
ATOM 643 O O . SER A 1 84 ? -2.658 -10.832 11.338 1.00 95.81 84 SER A O 1
ATOM 645 N N . PRO A 1 85 ? -1.161 -12.459 10.890 1.00 94.62 85 PRO A N 1
ATOM 646 C CA . PRO A 1 85 ? -2.140 -13.548 10.919 1.00 94.62 85 PRO A CA 1
ATOM 647 C C . PRO A 1 85 ? -2.812 -13.704 12.290 1.00 94.62 85 PRO A C 1
ATOM 649 O O . PRO A 1 85 ? -3.994 -14.028 12.370 1.00 94.62 85 PRO A O 1
ATOM 652 N N . ASP A 1 86 ? -2.078 -13.415 13.367 1.00 94.06 86 ASP A N 1
ATOM 653 C CA . ASP A 1 86 ? -2.594 -13.428 14.737 1.00 94.06 86 ASP A CA 1
ATOM 654 C C . ASP A 1 86 ? -3.771 -12.454 14.897 1.00 94.06 86 ASP A C 1
ATOM 656 O O . ASP A 1 86 ? -4.840 -12.856 15.352 1.00 94.06 86 ASP A O 1
ATOM 660 N N . LEU A 1 87 ? -3.613 -11.190 14.477 1.00 94.69 87 LEU A N 1
ATOM 661 C CA . LEU A 1 87 ? -4.689 -10.194 14.546 1.00 94.69 87 LEU A CA 1
ATOM 662 C C . LEU A 1 87 ? -5.907 -10.609 13.727 1.00 94.69 87 LEU A C 1
ATOM 664 O O . LEU A 1 87 ? -7.035 -10.455 14.196 1.00 94.69 87 LEU A O 1
ATOM 668 N N . LEU A 1 88 ? -5.679 -11.164 12.533 1.00 95.44 88 LEU A N 1
ATOM 669 C CA . LEU A 1 88 ? -6.753 -11.701 11.705 1.00 95.44 88 LEU A CA 1
ATOM 670 C C . LEU A 1 88 ? -7.518 -12.802 12.450 1.00 95.44 88 LEU A C 1
ATOM 672 O O . LEU A 1 88 ? -8.740 -12.739 12.527 1.00 95.44 88 LEU A O 1
ATOM 676 N N . SER A 1 89 ? -6.810 -13.747 13.075 1.00 93.50 89 SER A N 1
ATOM 677 C CA . SER A 1 89 ? -7.421 -14.850 13.834 1.00 93.50 89 SER A CA 1
ATOM 678 C C . SER A 1 89 ? -8.177 -14.401 15.095 1.00 93.50 89 SER A C 1
ATOM 680 O O . SER A 1 89 ? -9.133 -15.050 15.518 1.00 93.50 89 SER A O 1
ATOM 682 N N . MET A 1 90 ? -7.762 -13.286 15.708 1.00 93.31 90 MET A N 1
ATOM 683 C CA . MET A 1 90 ? -8.416 -12.703 16.885 1.00 93.31 90 MET A CA 1
ATOM 684 C C . MET A 1 90 ? -9.677 -11.906 16.525 1.00 93.31 90 MET A C 1
ATOM 686 O O . MET A 1 90 ? -10.524 -11.664 17.394 1.00 93.31 90 MET A O 1
ATOM 690 N N . SER A 1 91 ? -9.790 -11.461 15.272 1.00 93.31 91 SER A N 1
ATOM 691 C CA . SER A 1 91 ? -10.894 -10.638 14.798 1.00 93.31 91 SER A CA 1
ATOM 692 C C . SER A 1 91 ? -12.187 -11.438 14.669 1.00 93.31 91 SER A C 1
ATOM 694 O O . SER A 1 91 ? -12.211 -12.560 14.182 1.00 93.31 91 SER A O 1
ATOM 696 N N . LYS A 1 92 ? -13.295 -10.827 15.096 1.00 91.88 92 LYS A N 1
ATOM 697 C CA . LYS A 1 92 ? -14.657 -11.337 14.855 1.00 91.88 92 LYS A CA 1
ATOM 698 C C . LYS A 1 92 ? -15.425 -10.524 13.820 1.00 91.88 92 LYS A C 1
ATOM 700 O O . LYS A 1 92 ? -16.508 -10.924 13.410 1.00 91.88 92 LYS A O 1
ATOM 705 N N . MET A 1 93 ? -14.916 -9.342 13.489 1.00 94.69 93 MET A N 1
ATOM 706 C CA . MET A 1 93 ? -15.508 -8.425 12.529 1.00 94.69 93 MET A CA 1
ATOM 707 C C . MET A 1 93 ? -14.370 -7.930 11.656 1.00 94.69 93 MET A C 1
ATOM 709 O O . MET A 1 93 ? -13.552 -7.125 12.105 1.00 94.69 93 MET A O 1
ATOM 713 N N . THR A 1 94 ? -14.314 -8.443 10.433 1.00 96.75 94 THR A N 1
ATOM 714 C CA . THR A 1 94 ? -13.252 -8.132 9.480 1.00 96.75 94 THR A CA 1
ATOM 715 C C . THR A 1 94 ? -13.857 -7.518 8.227 1.00 96.75 94 THR A C 1
ATOM 717 O O . THR A 1 94 ? -14.791 -8.077 7.659 1.00 96.75 94 THR A O 1
ATOM 720 N N . ILE A 1 95 ? -13.341 -6.373 7.799 1.00 97.94 95 ILE A N 1
ATOM 721 C CA . ILE A 1 95 ? -13.619 -5.789 6.484 1.00 97.94 95 ILE A CA 1
ATOM 722 C C . ILE A 1 95 ? -12.389 -6.003 5.616 1.00 97.94 95 ILE A C 1
ATOM 724 O O . ILE A 1 95 ? -11.269 -5.858 6.101 1.00 97.94 95 ILE A O 1
ATOM 728 N N . VAL A 1 96 ? -12.600 -6.322 4.346 1.00 98.25 96 VAL A N 1
ATOM 729 C CA . VAL A 1 96 ? -11.536 -6.413 3.344 1.00 98.25 96 VAL A CA 1
ATOM 730 C C . VAL A 1 96 ? -11.789 -5.364 2.267 1.00 98.25 96 VAL A C 1
ATOM 732 O O . VAL A 1 96 ? -12.917 -5.257 1.786 1.00 98.25 96 VAL A O 1
ATOM 735 N N . ILE A 1 97 ? -10.755 -4.596 1.919 1.00 98.38 97 ILE A N 1
ATOM 736 C CA . ILE A 1 97 ? -10.722 -3.652 0.795 1.00 98.38 97 ILE A CA 1
ATOM 737 C C . ILE A 1 97 ? -9.543 -4.049 -0.087 1.00 98.38 97 ILE A C 1
ATOM 739 O O . ILE A 1 97 ? -8.400 -3.981 0.362 1.00 98.38 97 ILE A O 1
ATOM 743 N N . ASP A 1 98 ? -9.802 -4.506 -1.307 1.00 98.00 98 ASP A N 1
ATOM 744 C CA . ASP A 1 98 ? -8.745 -5.018 -2.183 1.00 98.00 98 ASP A CA 1
ATOM 745 C C . ASP A 1 98 ? -9.105 -4.866 -3.671 1.00 98.00 98 ASP A C 1
ATOM 747 O O . ASP A 1 98 ? -10.277 -4.786 -4.039 1.00 98.00 98 ASP A O 1
ATOM 751 N N . HIS A 1 99 ? -8.093 -4.885 -4.530 1.00 96.88 99 HIS A N 1
ATOM 752 C CA . HIS A 1 99 ? -8.199 -4.789 -5.987 1.00 96.88 99 HIS A CA 1
ATOM 753 C C . HIS A 1 99 ? -7.540 -5.983 -6.717 1.00 96.88 99 HIS A C 1
ATOM 755 O O . HIS A 1 99 ? -7.575 -6.102 -7.940 1.00 96.88 99 HIS A O 1
ATOM 761 N N . HIS A 1 100 ? -6.953 -6.942 -5.998 1.00 94.81 100 HIS A N 1
ATOM 762 C CA . HIS A 1 100 ? -6.340 -8.122 -6.614 1.00 94.81 100 HIS A CA 1
ATOM 763 C C . HIS A 1 100 ? -7.375 -9.143 -7.094 1.00 94.81 100 HIS A C 1
ATOM 765 O O . HIS A 1 100 ? -8.343 -9.423 -6.403 1.00 94.81 100 HIS A O 1
ATOM 771 N N . ARG A 1 101 ? -7.171 -9.821 -8.229 1.00 90.19 101 ARG A N 1
ATOM 772 C CA . ARG A 1 101 ? -8.073 -10.923 -8.640 1.00 90.19 101 ARG A CA 1
ATOM 773 C C . ARG A 1 101 ? -8.166 -12.000 -7.548 1.00 90.19 101 ARG A C 1
ATOM 775 O O . ARG A 1 101 ? -7.139 -12.409 -7.017 1.00 90.19 101 ARG A O 1
ATOM 782 N N . LYS A 1 102 ? -9.383 -12.484 -7.255 1.00 83.88 102 LYS A N 1
ATOM 783 C CA . LYS A 1 102 ? -9.626 -13.455 -6.171 1.00 83.88 102 LYS A CA 1
ATOM 784 C C . LYS A 1 102 ? -8.788 -14.727 -6.331 1.00 83.88 102 LYS A C 1
ATOM 786 O O . LYS A 1 102 ? -8.806 -15.354 -7.391 1.00 83.88 102 LYS A O 1
ATOM 791 N N . ALA A 1 103 ? -8.130 -15.123 -5.247 1.00 84.56 103 ALA A N 1
ATOM 792 C CA . ALA A 1 103 ? -7.413 -16.383 -5.087 1.00 84.56 103 ALA A CA 1
ATOM 793 C C . ALA A 1 103 ? -8.183 -17.361 -4.175 1.00 84.56 103 ALA A C 1
ATOM 795 O O . ALA A 1 103 ? -9.196 -17.007 -3.579 1.00 84.56 103 ALA A O 1
ATOM 796 N N . VAL A 1 104 ? -7.709 -18.609 -4.073 1.00 81.31 104 VAL A N 1
ATOM 797 C CA . VAL A 1 104 ? -8.367 -19.678 -3.291 1.00 81.31 104 VAL A CA 1
ATOM 798 C C . VAL A 1 104 ? -8.220 -19.475 -1.771 1.00 81.31 104 VAL A C 1
ATOM 800 O O . VAL A 1 104 ? -9.142 -19.795 -1.032 1.00 81.31 104 VAL A O 1
ATOM 803 N N . ASP A 1 105 ? -7.104 -18.904 -1.300 1.00 86.88 105 ASP A N 1
ATOM 804 C CA . ASP A 1 105 ? -6.796 -18.671 0.129 1.00 86.88 105 ASP A CA 1
ATOM 805 C C . ASP A 1 105 ? -7.290 -17.296 0.630 1.00 86.88 105 ASP A C 1
ATOM 807 O O . ASP A 1 105 ? -6.559 -16.543 1.277 1.00 86.88 105 ASP A O 1
ATOM 811 N N . TYR A 1 106 ? -8.516 -16.912 0.266 1.00 89.50 106 TYR A N 1
ATOM 812 C CA . TYR A 1 106 ? -9.056 -15.598 0.618 1.00 89.50 106 TYR A CA 1
ATOM 813 C C . TYR A 1 106 ? -9.660 -15.556 2.035 1.00 89.50 106 TYR A C 1
ATOM 815 O O . TYR A 1 106 ? -10.066 -16.579 2.587 1.00 89.50 106 TYR A O 1
ATOM 823 N N . ILE A 1 107 ? -9.736 -14.364 2.633 1.00 92.56 107 ILE A N 1
ATOM 824 C CA . ILE A 1 107 ? -10.453 -14.091 3.890 1.00 92.56 107 ILE A CA 1
ATOM 825 C C . ILE A 1 107 ? -11.958 -14.270 3.637 1.00 92.56 107 ILE A C 1
ATOM 827 O O . ILE A 1 107 ? -12.598 -13.428 3.008 1.00 92.56 107 ILE A O 1
ATOM 831 N N . ASP A 1 108 ? -12.508 -15.393 4.089 1.00 86.56 108 ASP A N 1
ATOM 832 C CA . ASP A 1 108 ? -13.849 -15.891 3.758 1.00 86.56 108 ASP A CA 1
ATOM 833 C C . ASP A 1 108 ? -14.934 -15.509 4.776 1.00 86.56 108 ASP A C 1
ATOM 835 O O . ASP A 1 108 ? -16.121 -15.619 4.474 1.00 86.56 108 ASP A O 1
ATOM 839 N N . ASP A 1 109 ? -14.544 -15.008 5.945 1.00 88.25 109 ASP A N 1
ATOM 840 C CA . ASP A 1 109 ? -15.411 -14.600 7.054 1.00 88.25 109 ASP A CA 1
ATOM 841 C C . ASP A 1 109 ? -15.496 -13.071 7.231 1.00 88.25 109 ASP A C 1
ATOM 843 O O . ASP A 1 109 ? -15.876 -12.563 8.291 1.00 88.25 109 ASP A O 1
ATOM 847 N N . ALA A 1 110 ? -15.170 -12.312 6.180 1.00 92.81 110 ALA A N 1
ATOM 848 C CA . ALA A 1 110 ? -15.309 -10.862 6.180 1.00 92.81 110 ALA A CA 1
ATOM 849 C C . ALA A 1 110 ? -16.790 -10.438 6.227 1.00 92.81 110 ALA A C 1
ATOM 851 O O . ALA A 1 110 ? -17.614 -10.903 5.440 1.00 92.81 110 ALA A O 1
ATOM 852 N N . VAL A 1 111 ? -17.126 -9.495 7.113 1.00 96.25 111 VAL A N 1
ATOM 853 C CA . VAL A 1 111 ? -18.481 -8.922 7.204 1.00 96.25 111 VAL A CA 1
ATOM 854 C C . VAL A 1 111 ? -18.796 -8.011 6.018 1.00 96.25 111 VAL A C 1
ATOM 856 O O . VAL A 1 111 ? -19.950 -7.902 5.613 1.00 96.25 111 VAL A O 1
ATOM 859 N N . ILE A 1 112 ? -17.770 -7.361 5.463 1.00 95.75 112 ILE A N 1
ATOM 860 C CA . ILE A 1 112 ? -17.835 -6.583 4.225 1.00 95.75 112 ILE A CA 1
ATOM 861 C C . ILE A 1 112 ? -16.587 -6.920 3.417 1.00 95.75 112 ILE A C 1
ATOM 863 O O . ILE A 1 112 ? -15.472 -6.872 3.935 1.00 95.75 112 ILE A O 1
ATOM 867 N N . PHE A 1 113 ? -16.787 -7.238 2.144 1.00 95.25 113 PHE A N 1
ATOM 868 C CA . PHE A 1 113 ? -15.719 -7.535 1.201 1.00 95.25 113 PHE A CA 1
ATOM 869 C C . PHE A 1 113 ? -15.843 -6.565 0.024 1.00 95.25 113 PHE A C 1
ATOM 871 O O . PHE A 1 113 ? -16.566 -6.835 -0.937 1.00 95.25 113 PHE A O 1
ATOM 878 N N . PHE A 1 114 ? -15.210 -5.398 0.147 1.00 96.12 114 PHE A N 1
ATOM 879 C CA . PHE A 1 114 ? -15.195 -4.383 -0.898 1.00 96.12 114 PHE A CA 1
ATOM 880 C C . PHE A 1 114 ? -14.051 -4.690 -1.861 1.00 96.12 114 PHE A C 1
ATOM 882 O O . PHE A 1 114 ? -12.879 -4.621 -1.501 1.00 96.12 114 PHE A O 1
ATOM 889 N N . HIS A 1 115 ? -14.403 -5.140 -3.061 1.00 94.81 115 HIS A N 1
ATOM 890 C CA . HIS A 1 115 ? -13.449 -5.761 -3.963 1.00 94.81 115 HIS A CA 1
ATOM 891 C C . HIS A 1 115 ? -13.737 -5.415 -5.410 1.00 94.81 115 HIS A C 1
ATOM 893 O O . HIS A 1 115 ? -14.802 -5.771 -5.918 1.00 94.81 115 HIS A O 1
ATOM 899 N N . ASP A 1 116 ? -12.770 -4.783 -6.065 1.00 95.44 116 ASP A N 1
ATOM 900 C CA . ASP A 1 116 ? -12.856 -4.456 -7.483 1.00 95.44 116 ASP A CA 1
ATOM 901 C C . ASP A 1 116 ? -11.532 -4.758 -8.206 1.00 95.44 116 ASP A C 1
ATOM 903 O O . ASP A 1 116 ? -10.589 -3.972 -8.139 1.00 95.44 116 ASP A O 1
ATOM 907 N N . PRO A 1 117 ? -11.452 -5.880 -8.948 1.00 94.38 117 PRO A N 1
ATOM 908 C CA . PRO A 1 117 ? -10.292 -6.224 -9.769 1.00 94.38 117 PRO A CA 1
ATOM 909 C C . PRO A 1 117 ? -9.940 -5.254 -10.899 1.00 94.38 117 PRO A C 1
ATOM 911 O O . PRO A 1 117 ? -8.937 -5.478 -11.585 1.00 94.38 117 PRO A O 1
ATOM 914 N N . SER A 1 118 ? -10.814 -4.290 -11.189 1.00 93.88 118 SER A N 1
ATOM 915 C CA . SER A 1 118 ? -10.618 -3.292 -12.238 1.00 93.88 118 SER A CA 1
ATOM 916 C C . SER A 1 118 ? -10.021 -1.983 -11.724 1.00 93.88 118 SER A C 1
ATOM 918 O O . SER A 1 118 ? -9.454 -1.250 -12.535 1.00 93.88 118 SER A O 1
ATOM 920 N N . ALA A 1 119 ? -10.081 -1.733 -10.412 1.00 97.00 119 ALA A N 1
ATOM 921 C CA . ALA A 1 119 ? -9.450 -0.578 -9.788 1.00 97.00 119 ALA A CA 1
ATOM 922 C C . ALA A 1 119 ? -7.923 -0.663 -9.885 1.00 97.00 119 ALA A C 1
ATOM 924 O O . ALA A 1 119 ? -7.327 -1.751 -9.840 1.00 97.00 119 ALA A O 1
ATOM 925 N N . SER A 1 120 ? -7.274 0.494 -10.014 1.00 97.62 120 SER A N 1
ATOM 926 C CA . SER A 1 120 ? -5.821 0.529 -10.176 1.00 97.62 120 SER A CA 1
ATOM 927 C C . SER A 1 120 ? -5.086 0.064 -8.927 1.00 97.62 120 SER A C 1
ATOM 929 O O . SER A 1 120 ? -4.069 -0.611 -9.064 1.00 97.62 120 SER A O 1
ATOM 931 N N . SER A 1 121 ? -5.633 0.379 -7.750 1.00 98.44 121 SER A N 1
ATOM 932 C CA . SER A 1 121 ? -5.023 0.158 -6.442 1.00 98.44 121 SER A CA 1
ATOM 933 C C . SER A 1 121 ? -6.090 0.179 -5.336 1.00 98.44 121 SER A C 1
ATOM 935 O O . SER A 1 121 ? -7.208 0.670 -5.544 1.00 98.44 121 SER A O 1
ATOM 937 N N . ALA A 1 122 ? -5.780 -0.318 -4.138 1.00 98.56 122 ALA A N 1
ATOM 938 C CA . ALA A 1 122 ? -6.658 -0.158 -2.981 1.00 98.56 122 ALA A CA 1
ATOM 939 C C . ALA A 1 122 ? -6.795 1.321 -2.566 1.00 98.56 122 ALA A C 1
ATOM 941 O O . ALA A 1 122 ? -7.851 1.716 -2.064 1.00 98.56 122 ALA A O 1
ATOM 942 N N . SER A 1 123 ? -5.787 2.165 -2.826 1.00 98.56 123 SER A N 1
ATOM 943 C CA . SER A 1 123 ? -5.860 3.607 -2.546 1.00 98.56 123 SER A CA 1
ATOM 944 C C . SER A 1 123 ? -6.897 4.312 -3.418 1.00 98.56 123 SER A C 1
ATOM 946 O O . SER A 1 123 ? -7.536 5.249 -2.937 1.00 98.56 123 SER A O 1
ATOM 948 N N . GLU A 1 124 ? -7.114 3.860 -4.660 1.00 98.44 124 GLU A N 1
ATOM 949 C CA . GLU A 1 124 ? -8.230 4.319 -5.503 1.00 98.44 124 GLU A CA 1
ATOM 950 C C . GLU A 1 124 ? -9.570 4.016 -4.818 1.00 98.44 124 GLU A C 1
ATOM 952 O O . GLU A 1 124 ? -10.342 4.935 -4.550 1.00 98.44 124 GLU A O 1
ATOM 957 N N . LEU A 1 125 ? -9.785 2.762 -4.406 1.00 97.94 125 LEU A N 1
ATOM 958 C CA . LEU A 1 125 ? -11.012 2.331 -3.723 1.00 97.94 125 LEU A CA 1
ATOM 959 C C . LEU A 1 125 ? -11.260 3.088 -2.415 1.00 97.94 125 LEU A C 1
ATOM 961 O O . LEU A 1 125 ? -12.383 3.485 -2.108 1.00 97.94 125 LEU A O 1
ATOM 965 N N . VAL A 1 126 ? -10.213 3.307 -1.617 1.00 97.56 126 VAL A N 1
ATOM 966 C CA . VAL A 1 126 ? -10.326 4.087 -0.379 1.00 97.56 126 VAL A CA 1
ATOM 967 C C . VAL A 1 126 ? -10.619 5.558 -0.679 1.00 97.56 126 VAL A C 1
ATOM 969 O O . VAL A 1 126 ? -11.374 6.181 0.066 1.00 97.56 126 VAL A O 1
ATOM 972 N N . THR A 1 127 ? -10.079 6.111 -1.766 1.00 96.31 127 THR A N 1
ATOM 973 C CA . THR A 1 127 ? -10.380 7.485 -2.194 1.00 96.31 127 THR A CA 1
ATOM 974 C C . THR A 1 127 ? -11.847 7.633 -2.585 1.00 96.31 127 THR A C 1
ATOM 976 O O . THR A 1 127 ? -12.485 8.583 -2.138 1.00 96.31 127 THR A O 1
ATOM 979 N N . GLU A 1 128 ? -12.420 6.672 -3.312 1.00 94.12 128 GLU A N 1
ATOM 980 C CA . GLU A 1 128 ? -13.860 6.664 -3.604 1.00 94.12 128 GLU A CA 1
ATOM 981 C C . GLU A 1 128 ? -14.692 6.668 -2.312 1.00 94.12 128 GLU A C 1
ATOM 983 O O . GLU A 1 128 ? -15.626 7.456 -2.166 1.00 94.12 128 GLU A O 1
ATOM 988 N N . LEU A 1 129 ? -14.322 5.850 -1.316 1.00 93.62 129 LEU A N 1
ATOM 989 C CA . LEU A 1 129 ? -15.007 5.844 -0.017 1.00 93.62 129 LEU A CA 1
ATOM 990 C C . LEU A 1 129 ? -14.940 7.202 0.694 1.00 93.62 129 LEU A C 1
ATOM 992 O O . LEU A 1 129 ? -15.906 7.583 1.353 1.00 93.62 129 LEU A O 1
ATOM 996 N N . ILE A 1 130 ? -13.826 7.930 0.573 1.00 91.50 130 ILE A N 1
ATOM 997 C CA . ILE A 1 130 ? -13.685 9.279 1.140 1.00 91.50 130 ILE A CA 1
ATOM 998 C C . ILE A 1 130 ? -14.722 10.232 0.534 1.00 91.50 130 ILE A C 1
ATOM 1000 O O . ILE A 1 130 ? -15.298 11.034 1.267 1.00 91.50 130 ILE A O 1
ATOM 1004 N N . GLU A 1 131 ? -15.015 10.128 -0.765 1.00 86.69 131 GLU A N 1
ATOM 1005 C CA . GLU A 1 131 ? -15.999 10.992 -1.430 1.00 86.69 131 GLU A CA 1
ATOM 1006 C C . GLU A 1 131 ? -17.430 10.765 -0.940 1.00 86.69 131 GLU A C 1
ATOM 1008 O O . GLU A 1 131 ? -18.201 11.715 -0.798 1.00 86.69 131 GLU A O 1
ATOM 1013 N N . TYR A 1 132 ? -17.784 9.512 -0.650 1.00 85.38 132 TYR A N 1
ATOM 1014 C CA . TYR A 1 132 ? -19.127 9.158 -0.192 1.00 85.38 132 TYR A CA 1
ATOM 1015 C C . TYR A 1 132 ? -19.376 9.449 1.289 1.00 85.38 132 TYR A C 1
ATOM 1017 O O . TYR A 1 132 ? -20.514 9.314 1.744 1.00 85.38 132 TYR A O 1
ATOM 1025 N N . ILE A 1 133 ? -18.349 9.826 2.059 1.00 82.94 133 ILE A N 1
ATOM 1026 C CA . ILE A 1 133 ? -18.460 10.073 3.498 1.00 82.94 133 ILE A CA 1
ATOM 1027 C C . ILE A 1 133 ? -18.343 11.587 3.745 1.00 82.94 133 ILE A C 1
ATOM 1029 O O . ILE A 1 133 ? -17.229 12.097 3.862 1.00 82.94 133 ILE A O 1
ATOM 1033 N N . PRO A 1 134 ? -19.469 12.316 3.925 1.00 60.91 134 PRO A N 1
ATOM 1034 C CA . PRO A 1 134 ? -19.523 13.791 3.980 1.00 60.91 134 PRO A CA 1
ATOM 1035 C C . PRO A 1 134 ? -18.818 14.442 5.181 1.00 60.91 134 PRO A C 1
ATOM 1037 O O . PRO A 1 134 ? -18.997 15.620 5.454 1.00 60.91 134 PRO A O 1
ATOM 1040 N N . ALA A 1 135 ? -18.119 13.652 5.995 1.00 60.34 135 ALA A N 1
ATOM 1041 C CA . ALA A 1 135 ? -17.342 14.126 7.134 1.00 60.34 135 ALA A CA 1
ATOM 1042 C C . ALA A 1 135 ? -15.835 14.198 6.818 1.00 60.34 135 ALA A C 1
ATOM 1044 O O . ALA A 1 135 ? -15.051 14.604 7.680 1.00 60.34 135 ALA A O 1
ATOM 1045 N N . VAL A 1 136 ? -15.411 13.766 5.623 1.00 62.47 136 VAL A N 1
ATOM 1046 C CA . VAL A 1 136 ? -13.997 13.591 5.240 1.00 62.47 136 VAL A CA 1
ATOM 1047 C C . VAL A 1 136 ? -13.517 14.699 4.282 1.00 62.47 136 VAL A C 1
ATOM 1049 O O . VAL A 1 136 ? -12.494 14.579 3.614 1.00 62.47 136 VAL A O 1
ATOM 1052 N N . ASP A 1 137 ? -14.218 15.833 4.274 1.00 60.88 137 ASP A N 1
ATOM 1053 C CA . ASP A 1 137 ? -13.969 16.996 3.408 1.00 60.88 137 ASP A CA 1
ATOM 1054 C C . ASP A 1 137 ? -12.577 17.629 3.626 1.00 60.88 137 ASP A C 1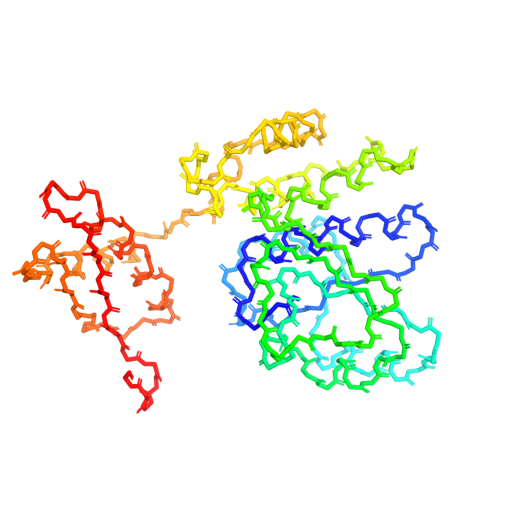
ATOM 1056 O O . ASP A 1 137 ? -12.020 18.261 2.735 1.00 60.88 137 ASP A O 1
ATOM 1060 N N . GLU A 1 138 ? -11.980 17.408 4.801 1.00 63.59 138 GLU A N 1
ATOM 1061 C CA . GLU A 1 138 ? -10.622 17.832 5.157 1.00 63.59 138 GLU A CA 1
ATOM 1062 C C . GLU A 1 138 ? -9.742 16.609 5.419 1.00 63.59 138 GLU A C 1
ATOM 1064 O O . GLU A 1 138 ? -9.352 16.307 6.557 1.00 63.59 138 GLU A O 1
ATOM 1069 N N . THR A 1 139 ? -9.465 15.863 4.357 1.00 66.38 139 THR A N 1
ATOM 1070 C CA . THR A 1 139 ? -8.371 14.895 4.374 1.00 66.38 139 THR A CA 1
ATOM 1071 C C . THR A 1 139 ? -7.078 15.706 4.428 1.00 66.38 139 THR A C 1
ATOM 1073 O O . THR A 1 139 ? -6.805 16.486 3.523 1.00 66.38 139 THR A O 1
ATOM 1076 N N . GLY A 1 140 ? -6.310 15.609 5.517 1.00 80.75 140 GLY A N 1
ATOM 1077 C CA . GLY A 1 140 ? -5.051 16.351 5.633 1.00 80.75 140 GLY A CA 1
ATOM 1078 C C . GLY A 1 140 ? -4.119 16.027 4.461 1.00 80.75 140 GLY A C 1
ATOM 1079 O O . GLY A 1 140 ? -4.088 14.884 4.001 1.00 80.75 140 GLY A O 1
ATOM 1080 N N . SER A 1 141 ? -3.333 17.007 4.003 1.00 91.44 141 SER A N 1
ATOM 1081 C CA . SER A 1 141 ? -2.452 16.867 2.830 1.00 91.44 141 SER A CA 1
ATOM 1082 C C . SER A 1 141 ? -1.516 15.656 2.910 1.00 91.44 141 SER A C 1
ATOM 1084 O O . SER A 1 141 ? -1.191 15.065 1.886 1.00 91.44 141 SER A O 1
ATOM 1086 N N . PHE A 1 142 ? -1.131 15.235 4.120 1.00 95.75 142 PHE A N 1
ATOM 1087 C CA . PHE A 1 142 ? -0.405 13.989 4.359 1.00 95.75 142 PHE A CA 1
ATOM 1088 C C . PHE A 1 142 ? -1.164 12.739 3.883 1.00 95.75 142 PHE A C 1
ATOM 1090 O O . PHE A 1 142 ? -0.596 11.925 3.163 1.00 95.75 142 PHE A O 1
ATOM 1097 N N . VAL A 1 143 ? -2.436 12.576 4.264 1.00 96.31 143 VAL A N 1
ATOM 1098 C CA . VAL A 1 143 ? -3.238 11.399 3.883 1.00 96.31 143 VAL A CA 1
ATOM 1099 C C . VAL A 1 143 ? -3.518 11.419 2.381 1.00 96.31 143 VAL A C 1
ATOM 1101 O O . VAL A 1 143 ? -3.450 10.376 1.736 1.00 96.31 143 VAL A O 1
ATOM 1104 N N . ALA A 1 144 ? -3.754 12.606 1.814 1.00 96.62 144 ALA A N 1
ATOM 1105 C CA . ALA A 1 144 ? -3.925 12.765 0.376 1.00 96.62 144 ALA A CA 1
ATOM 1106 C C . ALA A 1 144 ? -2.643 12.395 -0.402 1.00 96.62 144 ALA A C 1
ATOM 1108 O O . ALA A 1 144 ? -2.712 11.672 -1.394 1.00 96.62 144 ALA A O 1
ATOM 1109 N N . ASP A 1 145 ? -1.466 12.823 0.079 1.00 97.94 145 ASP A N 1
ATOM 1110 C CA . ASP A 1 145 ? -0.170 12.402 -0.471 1.00 97.94 145 ASP A CA 1
ATOM 1111 C C . ASP A 1 145 ? 0.022 10.876 -0.354 1.00 97.94 145 ASP A C 1
ATOM 1113 O O . ASP A 1 145 ? 0.515 10.247 -1.289 1.00 97.94 145 ASP A O 1
ATOM 1117 N N . ALA A 1 146 ? -0.363 10.276 0.777 1.00 98.19 146 ALA A N 1
ATOM 1118 C CA . ALA A 1 146 ? -0.207 8.843 1.023 1.00 98.19 146 ALA A CA 1
ATOM 1119 C C . ALA A 1 146 ? -1.063 7.998 0.066 1.00 98.19 146 ALA A C 1
ATOM 1121 O O . ALA A 1 146 ? -0.538 7.098 -0.585 1.00 98.19 146 ALA A O 1
ATOM 1122 N N . LEU A 1 147 ? -2.346 8.330 -0.097 1.00 98.38 147 LEU A N 1
ATOM 1123 C CA . LEU A 1 147 ? -3.223 7.655 -1.062 1.00 98.38 147 LEU A CA 1
ATOM 1124 C C . LEU A 1 147 ? -2.735 7.849 -2.504 1.00 98.38 147 LEU A C 1
ATOM 1126 O O . LEU A 1 147 ? -2.676 6.893 -3.275 1.00 98.38 147 LEU A O 1
ATOM 1130 N N . LEU A 1 148 ? -2.307 9.066 -2.864 1.00 98.50 148 LEU A N 1
ATOM 1131 C CA . LEU A 1 148 ? -1.795 9.332 -4.209 1.00 98.50 148 LEU A CA 1
ATOM 1132 C C . LEU A 1 148 ? -0.509 8.541 -4.485 1.00 98.50 148 LEU A C 1
ATOM 1134 O O . LEU A 1 148 ? -0.293 8.105 -5.613 1.00 98.50 148 LEU A O 1
ATOM 1138 N N . SER A 1 149 ? 0.334 8.328 -3.471 1.00 98.25 149 SER A N 1
ATOM 1139 C CA . SER A 1 149 ? 1.538 7.510 -3.617 1.00 98.25 149 SER A CA 1
ATOM 1140 C C . SER A 1 149 ? 1.225 6.040 -3.912 1.00 98.25 149 SER A C 1
ATOM 1142 O O . SER A 1 149 ? 1.907 5.455 -4.748 1.00 98.25 149 SER A O 1
ATOM 1144 N N . GLY A 1 150 ? 0.163 5.480 -3.326 1.00 98.25 150 GLY A N 1
ATOM 1145 C CA . GLY A 1 150 ? -0.313 4.133 -3.645 1.00 98.25 150 GLY A CA 1
ATOM 1146 C C . GLY A 1 150 ? -0.758 4.002 -5.097 1.00 98.25 150 GLY A C 1
ATOM 1147 O O . GLY A 1 150 ? -0.216 3.190 -5.844 1.00 98.25 150 GLY A O 1
ATOM 1148 N N . ILE A 1 151 ? -1.636 4.913 -5.539 1.00 98.44 151 ILE A N 1
ATOM 1149 C CA . ILE A 1 151 ? -2.086 4.973 -6.940 1.00 98.44 151 ILE A CA 1
ATOM 1150 C C . ILE A 1 151 ? -0.885 5.101 -7.884 1.00 98.44 151 ILE A C 1
ATOM 1152 O O . ILE A 1 151 ? -0.783 4.381 -8.876 1.00 98.44 151 ILE A O 1
ATOM 1156 N N . MET A 1 152 ? 0.048 6.017 -7.599 1.00 97.25 152 MET A N 1
ATOM 1157 C CA . MET A 1 152 ? 1.221 6.240 -8.450 1.00 97.25 152 MET A CA 1
ATOM 1158 C C . MET A 1 152 ? 2.158 5.029 -8.503 1.00 97.25 152 MET A C 1
ATOM 1160 O O . MET A 1 152 ? 2.759 4.801 -9.554 1.00 97.25 152 MET A O 1
ATOM 1164 N N . LEU A 1 153 ? 2.291 4.262 -7.419 1.00 94.62 153 LEU A N 1
ATOM 1165 C CA . LEU A 1 153 ? 3.136 3.072 -7.397 1.00 94.62 153 LEU A CA 1
ATOM 1166 C C . LEU A 1 153 ? 2.531 1.950 -8.250 1.00 94.62 153 LEU A C 1
ATOM 1168 O O . LEU A 1 153 ? 3.167 1.511 -9.211 1.00 94.62 153 LEU A O 1
ATOM 1172 N N . ASP A 1 154 ? 1.284 1.568 -7.980 1.00 95.56 154 ASP A N 1
ATOM 1173 C CA . ASP A 1 154 ? 0.613 0.453 -8.663 1.00 95.56 154 ASP A CA 1
ATOM 1174 C C . ASP A 1 154 ? 0.385 0.703 -10.152 1.00 95.56 154 ASP A C 1
ATOM 1176 O O . ASP A 1 154 ? 0.479 -0.201 -10.990 1.00 95.56 154 ASP A O 1
ATOM 1180 N N . THR A 1 155 ? 0.151 1.964 -10.510 1.00 95.19 155 THR A N 1
ATOM 1181 C CA . THR A 1 155 ? -0.026 2.361 -11.907 1.00 95.19 155 THR A CA 1
ATOM 1182 C C . THR A 1 155 ? 1.285 2.634 -12.634 1.00 95.19 155 THR A C 1
ATOM 1184 O O . THR A 1 155 ? 1.259 2.958 -13.822 1.00 95.19 155 THR A O 1
ATOM 1187 N N . LYS A 1 156 ? 2.444 2.559 -11.967 1.00 90.44 156 LYS A N 1
ATOM 1188 C CA . LYS A 1 156 ? 3.732 3.040 -12.501 1.00 90.44 156 LYS A CA 1
ATOM 1189 C C . LYS A 1 156 ? 3.648 4.472 -13.043 1.00 90.44 156 LYS A C 1
ATOM 1191 O O . LYS A 1 156 ? 4.097 4.756 -14.151 1.00 90.44 156 LYS A O 1
ATOM 1196 N N . ASN A 1 157 ? 3.096 5.384 -12.248 1.00 92.44 157 ASN A N 1
ATOM 1197 C CA . ASN A 1 157 ? 2.813 6.775 -12.609 1.00 92.44 157 ASN A CA 1
ATOM 1198 C C . ASN A 1 157 ? 1.812 6.896 -13.769 1.00 92.44 157 ASN A C 1
ATOM 1200 O O . ASN A 1 157 ? 2.079 7.577 -14.759 1.00 92.44 157 ASN A O 1
ATOM 1204 N N . PHE A 1 158 ? 0.648 6.264 -13.621 1.00 94.62 158 PHE A N 1
ATOM 1205 C CA . PHE A 1 158 ? -0.467 6.313 -14.571 1.00 94.62 158 PHE A CA 1
ATOM 1206 C C . PHE A 1 158 ? -0.173 5.677 -15.946 1.00 94.62 158 PHE A C 1
ATOM 1208 O O . PHE A 1 158 ? -0.708 6.108 -16.966 1.00 94.62 158 PHE A O 1
ATOM 1215 N N . ILE A 1 159 ? 0.653 4.628 -15.980 1.00 90.81 159 ILE A N 1
ATOM 1216 C CA . ILE A 1 159 ? 0.995 3.873 -17.197 1.00 90.81 159 ILE A CA 1
ATOM 1217 C C . ILE A 1 159 ? 0.235 2.539 -17.268 1.00 90.81 159 ILE A C 1
ATOM 1219 O O . ILE A 1 159 ? -0.236 2.147 -18.336 1.00 90.81 159 ILE A O 1
ATOM 1223 N N . LEU A 1 160 ? 0.121 1.820 -16.151 1.00 88.38 160 LEU A N 1
ATOM 1224 C CA . LEU A 1 160 ? -0.474 0.486 -16.075 1.00 88.38 160 LEU A CA 1
ATOM 1225 C C . LEU A 1 160 ? -1.810 0.513 -15.334 1.00 88.38 160 LEU A C 1
ATOM 1227 O O . LEU A 1 160 ? -1.944 1.199 -14.330 1.00 88.38 160 LEU A O 1
ATOM 1231 N N . ARG A 1 161 ? -2.777 -0.283 -15.816 1.00 87.38 161 ARG A N 1
ATOM 1232 C CA . ARG A 1 161 ? -4.084 -0.517 -15.161 1.00 87.38 161 ARG A CA 1
ATOM 1233 C C . ARG A 1 161 ? -4.825 0.768 -14.762 1.00 87.38 161 ARG A C 1
ATOM 1235 O O . ARG A 1 161 ? -5.459 0.823 -13.720 1.00 87.38 161 ARG A O 1
ATOM 1242 N N . VAL A 1 162 ? -4.744 1.790 -15.608 1.00 92.56 162 VAL A N 1
ATOM 1243 C CA . VAL A 1 162 ? -5.383 3.084 -15.359 1.00 92.56 162 VAL A CA 1
ATOM 1244 C C . VAL A 1 162 ? -6.760 3.122 -16.004 1.00 92.56 162 VAL A C 1
ATOM 1246 O O . VAL A 1 162 ? -6.883 2.937 -17.219 1.00 92.56 162 VAL A O 1
ATOM 1249 N N . GLY A 1 163 ? -7.780 3.379 -15.191 1.00 93.50 163 GLY A N 1
ATOM 1250 C CA . GLY A 1 163 ? -9.143 3.659 -15.629 1.00 93.50 163 GLY A CA 1
ATOM 1251 C C . GLY A 1 163 ? -9.499 5.141 -15.516 1.00 93.50 163 GLY A C 1
ATOM 1252 O O . GLY A 1 163 ? -8.688 5.972 -15.109 1.00 93.50 163 GLY A O 1
ATOM 1253 N N . VAL A 1 164 ? -10.745 5.476 -15.860 1.00 95.38 164 VAL A N 1
ATOM 1254 C CA . VAL A 1 164 ? -11.295 6.819 -15.599 1.00 95.38 164 VAL A CA 1
ATOM 1255 C C . VAL A 1 164 ? -11.342 7.083 -14.089 1.00 95.38 164 VAL A C 1
ATOM 1257 O O . VAL A 1 164 ? -10.856 8.127 -13.661 1.00 95.38 164 VAL A O 1
ATOM 1260 N N . GLY A 1 165 ? -11.798 6.099 -13.301 1.00 94.81 165 GLY A N 1
ATOM 1261 C CA . GLY A 1 165 ? -11.856 6.172 -11.834 1.00 94.81 165 GLY A CA 1
ATOM 1262 C C . GLY A 1 165 ? -10.506 6.507 -11.197 1.00 94.81 165 GLY A C 1
ATOM 1263 O O . GLY A 1 165 ? -10.421 7.376 -10.337 1.00 94.81 165 GLY A O 1
ATOM 1264 N N . THR A 1 166 ? -9.410 5.956 -11.722 1.00 97.62 166 THR A N 1
ATOM 1265 C CA . THR A 1 166 ? -8.049 6.275 -11.271 1.00 97.62 166 THR A CA 1
ATOM 1266 C C . THR A 1 166 ? -7.703 7.763 -11.406 1.00 97.62 166 THR A C 1
ATOM 1268 O O . THR A 1 166 ? -7.087 8.350 -10.513 1.00 97.62 166 THR A O 1
ATOM 1271 N N . PHE A 1 167 ? -8.089 8.398 -12.517 1.00 97.69 167 PHE A N 1
ATOM 1272 C CA . PHE A 1 167 ? -7.866 9.833 -12.712 1.00 97.69 167 PHE A CA 1
ATOM 1273 C C . PHE A 1 167 ? -8.820 10.686 -11.875 1.00 97.69 167 PHE A C 1
ATOM 1275 O O . PHE A 1 167 ? -8.400 11.733 -11.385 1.00 97.69 167 PHE A O 1
ATOM 1282 N N . GLU A 1 168 ? -10.065 10.247 -11.691 1.00 96.50 168 GLU A N 1
ATOM 1283 C CA . GLU A 1 168 ? -11.037 10.909 -10.812 1.00 96.50 168 GLU A CA 1
ATOM 1284 C C . GLU A 1 168 ? -10.545 10.900 -9.359 1.00 96.50 168 GLU A C 1
ATOM 1286 O O . GLU A 1 168 ? -10.439 11.962 -8.744 1.00 96.50 168 GLU A O 1
ATOM 1291 N N . ALA A 1 169 ? -10.093 9.746 -8.862 1.00 96.50 169 ALA A N 1
ATOM 1292 C CA . ALA A 1 169 ? -9.468 9.613 -7.551 1.00 96.50 169 ALA A CA 1
ATOM 1293 C C . ALA A 1 169 ? -8.231 10.519 -7.417 1.00 96.50 169 ALA A C 1
ATOM 1295 O O . ALA A 1 169 ? -8.099 11.263 -6.446 1.00 96.50 169 ALA A O 1
ATOM 1296 N N . ALA A 1 170 ? -7.334 10.533 -8.409 1.00 96.81 170 ALA A N 1
ATOM 1297 C CA . ALA A 1 170 ? -6.160 11.405 -8.379 1.00 96.81 170 ALA A CA 1
ATOM 1298 C C . ALA A 1 170 ? -6.526 12.902 -8.385 1.00 96.81 170 ALA A C 1
ATOM 1300 O O . ALA A 1 170 ? -5.905 13.690 -7.664 1.00 96.81 170 ALA A O 1
ATOM 1301 N N . ALA A 1 171 ? -7.537 13.300 -9.164 1.00 96.06 171 ALA A N 1
ATOM 1302 C CA . ALA A 1 171 ? -8.057 14.665 -9.175 1.00 96.06 171 ALA A CA 1
ATOM 1303 C C . ALA A 1 171 ? -8.650 15.037 -7.811 1.00 96.06 171 ALA A C 1
ATOM 1305 O O . ALA A 1 171 ? -8.342 16.100 -7.271 1.00 96.06 171 ALA A O 1
ATOM 1306 N N . LYS A 1 172 ? -9.402 14.124 -7.192 1.00 93.75 172 LYS A N 1
ATOM 1307 C CA . LYS A 1 172 ? -9.947 14.334 -5.854 1.00 93.75 172 LYS A CA 1
ATOM 1308 C C . LYS A 1 172 ? -8.859 14.503 -4.804 1.00 93.75 172 LYS A C 1
ATOM 1310 O O . LYS A 1 172 ? -8.905 15.435 -4.004 1.00 93.75 172 LYS A O 1
ATOM 1315 N N . LEU A 1 173 ? -7.859 13.626 -4.804 1.00 95.38 173 LEU A N 1
ATOM 1316 C CA . LEU A 1 173 ? -6.723 13.730 -3.890 1.00 95.38 173 LEU A CA 1
ATOM 1317 C C . LEU A 1 173 ? -5.966 15.041 -4.104 1.00 95.38 173 LEU A C 1
ATOM 1319 O O . LEU A 1 173 ? -5.498 15.649 -3.139 1.00 95.38 173 LEU A O 1
ATOM 1323 N N . LYS A 1 174 ? -5.888 15.517 -5.353 1.00 95.25 174 LYS A N 1
ATOM 1324 C CA . LYS A 1 174 ? -5.305 16.819 -5.667 1.00 95.25 174 LYS A CA 1
ATOM 1325 C C . LYS A 1 174 ? -6.092 17.967 -5.031 1.00 95.25 174 LYS A C 1
ATOM 1327 O O . LYS A 1 174 ? -5.462 18.840 -4.430 1.00 95.25 174 LYS A O 1
ATOM 1332 N N . ASP A 1 175 ? -7.421 17.932 -5.094 1.00 92.44 175 ASP A N 1
ATOM 1333 C CA . ASP A 1 175 ? -8.298 18.901 -4.419 1.00 92.44 175 ASP A CA 1
ATOM 1334 C C . ASP A 1 175 ? -8.165 18.836 -2.888 1.00 92.44 175 ASP A C 1
ATOM 1336 O O . ASP A 1 175 ? -8.190 19.866 -2.215 1.00 92.44 175 ASP A O 1
ATOM 1340 N N . LEU A 1 176 ? -7.929 17.640 -2.339 1.00 91.44 176 LEU A N 1
ATOM 1341 C CA . LEU A 1 176 ? -7.644 17.403 -0.916 1.00 91.44 176 LEU A CA 1
ATOM 1342 C C . LEU A 1 176 ? -6.206 17.788 -0.502 1.00 91.44 176 LEU A C 1
ATOM 1344 O O . LEU A 1 176 ? -5.798 17.584 0.641 1.00 91.44 176 LEU A O 1
ATOM 1348 N N . GLY A 1 177 ? -5.419 18.372 -1.410 1.00 93.19 177 GLY A N 1
ATOM 1349 C CA . GLY A 1 177 ? -4.110 18.946 -1.102 1.00 93.19 177 GLY A CA 1
ATOM 1350 C C . GLY A 1 177 ? -2.916 18.031 -1.371 1.00 93.19 177 GLY A C 1
ATOM 1351 O O . GLY A 1 177 ? -1.799 18.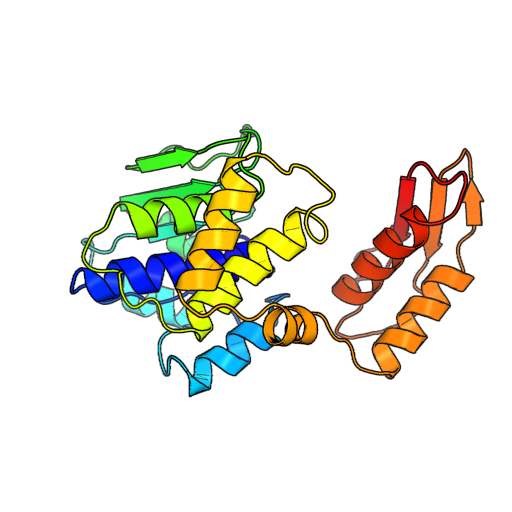378 -0.960 1.00 93.19 177 GLY A O 1
ATOM 1352 N N . ALA A 1 178 ? -3.108 16.912 -2.078 1.00 96.06 178 ALA A N 1
ATOM 1353 C CA . ALA A 1 178 ? -1.996 16.092 -2.541 1.00 96.06 178 ALA A CA 1
ATOM 1354 C C . ALA A 1 178 ? -1.052 16.900 -3.452 1.00 96.06 178 ALA A C 1
ATOM 1356 O O . ALA A 1 178 ? -1.462 17.694 -4.312 1.00 96.06 178 ALA A O 1
ATOM 1357 N N . ASP A 1 179 ? 0.249 16.700 -3.284 1.00 96.31 179 ASP A N 1
ATOM 1358 C CA . ASP A 1 179 ? 1.279 17.328 -4.104 1.00 96.31 179 ASP A CA 1
ATOM 1359 C C . ASP A 1 179 ? 2.132 16.264 -4.792 1.00 96.31 179 ASP A C 1
ATOM 1361 O O . ASP A 1 179 ? 2.965 15.628 -4.138 1.00 96.31 179 ASP A O 1
ATOM 1365 N N . PRO A 1 180 ? 2.001 16.112 -6.124 1.00 93.81 180 PRO A N 1
ATOM 1366 C CA . PRO A 1 180 ? 2.811 15.177 -6.894 1.00 93.81 180 PRO A CA 1
ATOM 1367 C C . PRO A 1 180 ? 4.320 15.358 -6.694 1.00 93.81 180 PRO A C 1
ATOM 1369 O O . PRO A 1 180 ? 5.065 14.391 -6.810 1.00 93.81 180 PRO A O 1
ATOM 1372 N N . ILE A 1 181 ? 4.799 16.566 -6.363 1.00 94.94 181 ILE A N 1
ATOM 1373 C CA . ILE A 1 181 ? 6.219 16.802 -6.071 1.00 94.94 181 ILE A CA 1
ATOM 1374 C C . ILE A 1 181 ? 6.608 16.157 -4.738 1.00 94.94 181 ILE A C 1
ATOM 1376 O O . ILE A 1 181 ? 7.667 15.532 -4.653 1.00 94.94 181 ILE A O 1
ATOM 1380 N N . ARG A 1 182 ? 5.777 16.288 -3.694 1.00 94.94 182 ARG A N 1
ATOM 1381 C CA . ARG A 1 182 ? 6.017 15.625 -2.400 1.00 94.94 182 ARG A CA 1
ATOM 1382 C C . ARG A 1 182 ? 5.906 14.116 -2.538 1.00 94.94 182 ARG A C 1
ATOM 1384 O O . ARG A 1 182 ? 6.790 13.417 -2.061 1.00 94.94 182 ARG A O 1
ATOM 1391 N N . VAL A 1 183 ? 4.887 13.638 -3.250 1.00 96.31 183 VAL A N 1
ATOM 1392 C CA . VAL A 1 183 ? 4.683 12.209 -3.505 1.00 96.31 183 VAL A CA 1
ATOM 1393 C C . VAL A 1 183 ? 5.855 11.618 -4.279 1.00 96.31 183 VAL A C 1
ATOM 1395 O O . VAL A 1 183 ? 6.437 10.632 -3.843 1.00 96.31 183 VAL A O 1
ATOM 1398 N N . LYS A 1 184 ? 6.306 12.273 -5.356 1.00 91.75 184 LYS A N 1
ATOM 1399 C CA . LYS A 1 184 ? 7.478 11.825 -6.118 1.00 91.75 184 LYS A CA 1
ATOM 1400 C C . LYS A 1 184 ? 8.733 11.707 -5.249 1.00 91.75 184 LYS A C 1
ATOM 1402 O O . LYS A 1 184 ? 9.520 10.788 -5.448 1.00 91.75 184 LYS A O 1
ATOM 1407 N N . LYS A 1 185 ? 8.924 12.616 -4.286 1.00 92.06 185 LYS A N 1
ATOM 1408 C CA . LYS A 1 185 ? 10.072 12.573 -3.367 1.00 92.06 185 LYS A CA 1
ATOM 1409 C C . LYS A 1 185 ? 10.054 11.365 -2.430 1.00 92.06 185 LYS A C 1
ATOM 1411 O O . LYS A 1 185 ? 11.128 10.988 -1.977 1.00 92.06 185 LYS A O 1
ATOM 1416 N N . LEU A 1 186 ? 8.892 10.764 -2.162 1.00 91.88 186 LEU A N 1
ATOM 1417 C CA . LEU A 1 186 ? 8.792 9.552 -1.342 1.00 91.88 186 LEU A CA 1
ATOM 1418 C C . LEU A 1 186 ? 9.456 8.337 -2.007 1.00 91.88 186 LEU A C 1
ATOM 1420 O O . LEU A 1 186 ? 9.887 7.431 -1.305 1.00 91.88 186 LEU A O 1
ATOM 1424 N N . PHE A 1 187 ? 9.567 8.337 -3.338 1.00 87.69 187 PHE A N 1
ATOM 1425 C CA . PHE A 1 187 ? 10.221 7.280 -4.118 1.00 87.69 187 PHE A CA 1
ATOM 1426 C C . PHE A 1 187 ? 11.702 7.563 -4.404 1.00 87.69 187 PHE A C 1
ATOM 1428 O O . PHE A 1 187 ? 12.344 6.822 -5.149 1.00 87.69 187 PHE A O 1
ATOM 1435 N N . SER A 1 188 ? 12.245 8.669 -3.889 1.00 83.62 188 SER A N 1
ATOM 1436 C CA . SER A 1 188 ? 13.653 9.006 -4.085 1.00 83.62 188 SER A CA 1
ATOM 1437 C C . SER A 1 188 ? 14.528 8.080 -3.252 1.00 83.62 188 SER A C 1
ATOM 1439 O O . SER A 1 188 ? 14.352 7.997 -2.040 1.00 83.62 188 SER A O 1
ATOM 1441 N N . ASN A 1 189 ? 15.520 7.462 -3.886 1.00 75.50 189 ASN A N 1
ATOM 1442 C CA . ASN A 1 189 ? 16.570 6.752 -3.164 1.00 75.50 189 ASN A CA 1
ATOM 1443 C C . ASN A 1 189 ? 17.779 7.661 -2.930 1.00 75.50 189 ASN A C 1
ATOM 1445 O O . ASN A 1 189 ? 17.965 8.666 -3.626 1.00 75.50 189 ASN A O 1
ATOM 1449 N N . ASP A 1 190 ? 18.632 7.268 -1.988 1.00 82.88 190 ASP A N 1
ATOM 1450 C CA . ASP A 1 190 ? 19.959 7.855 -1.856 1.00 82.88 190 ASP A CA 1
ATOM 1451 C C . ASP A 1 190 ? 20.884 7.467 -3.026 1.00 82.88 190 ASP A C 1
ATOM 1453 O O . ASP A 1 190 ? 20.576 6.636 -3.890 1.00 82.88 190 ASP A O 1
ATOM 1457 N N . ILE A 1 191 ? 22.037 8.135 -3.079 1.00 85.50 191 ILE A N 1
ATOM 1458 C CA . ILE A 1 191 ? 23.026 7.928 -4.138 1.00 85.50 191 ILE A CA 1
ATOM 1459 C C . ILE A 1 191 ? 23.638 6.521 -4.095 1.00 85.50 191 ILE A C 1
ATOM 1461 O O . ILE A 1 191 ? 24.034 5.995 -5.132 1.00 85.50 191 ILE A O 1
ATOM 1465 N N . GLU A 1 192 ? 23.704 5.906 -2.915 1.00 86.62 192 GLU A N 1
ATOM 1466 C CA . GLU A 1 192 ? 24.280 4.576 -2.725 1.00 86.62 192 GLU A CA 1
ATOM 1467 C C . GLU A 1 192 ? 23.367 3.517 -3.347 1.00 86.62 192 GLU A C 1
ATOM 1469 O O . GLU A 1 192 ? 23.793 2.793 -4.246 1.00 86.62 192 GLU A O 1
ATOM 1474 N N . SER A 1 193 ? 22.076 3.558 -3.022 1.00 85.38 193 SER A N 1
ATOM 1475 C CA . SER A 1 193 ? 21.020 2.749 -3.634 1.00 85.38 193 SER A CA 1
ATOM 1476 C C . SER A 1 193 ? 20.957 2.931 -5.152 1.00 85.38 193 SER A C 1
ATOM 1478 O O . SER A 1 193 ? 20.736 1.975 -5.895 1.00 85.38 193 SER A O 1
ATOM 1480 N N . TYR A 1 194 ? 21.172 4.158 -5.646 1.00 86.38 194 TYR A N 1
ATOM 1481 C CA . TYR A 1 194 ? 21.264 4.426 -7.084 1.00 86.38 194 TYR A CA 1
ATOM 1482 C C . TYR A 1 194 ? 22.467 3.716 -7.726 1.00 86.38 194 TYR A C 1
ATOM 1484 O O . TYR A 1 194 ? 22.334 3.100 -8.785 1.00 86.38 194 TYR A O 1
ATOM 1492 N N . HIS A 1 195 ? 23.638 3.762 -7.085 1.00 88.81 195 HIS A N 1
ATOM 1493 C CA . HIS A 1 195 ? 24.819 3.040 -7.556 1.00 88.81 195 H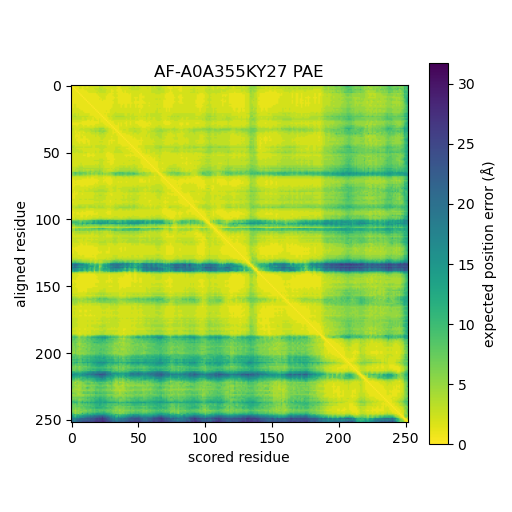IS A CA 1
ATOM 1494 C C . HIS A 1 195 ? 24.627 1.522 -7.519 1.00 88.81 195 HIS A C 1
ATOM 1496 O O . HIS A 1 195 ? 25.015 0.845 -8.471 1.00 88.81 195 HIS A O 1
ATOM 1502 N N . GLU A 1 196 ? 24.020 0.988 -6.461 1.00 89.69 196 GLU A N 1
ATOM 1503 C CA . GLU A 1 196 ? 23.707 -0.438 -6.342 1.00 89.69 196 GLU A CA 1
ATOM 1504 C C . GLU A 1 196 ? 22.734 -0.890 -7.434 1.00 89.69 196 GLU A C 1
ATOM 1506 O O . GLU A 1 196 ? 23.004 -1.879 -8.118 1.00 89.69 196 GLU A O 1
ATOM 1511 N N . ARG A 1 197 ? 21.665 -0.123 -7.683 1.00 91.44 197 ARG A N 1
ATOM 1512 C CA . ARG A 1 197 ? 20.711 -0.405 -8.764 1.00 91.44 197 ARG A CA 1
ATOM 1513 C C . ARG A 1 197 ? 21.402 -0.468 -10.122 1.00 91.44 197 ARG A C 1
ATOM 1515 O O . ARG A 1 197 ? 21.206 -1.432 -10.858 1.00 91.44 197 ARG A O 1
ATOM 1522 N N . ASN A 1 198 ? 22.252 0.511 -10.430 1.00 90.44 198 ASN A N 1
ATOM 1523 C CA . ASN A 1 198 ? 22.982 0.532 -11.697 1.00 90.44 198 ASN A CA 1
ATOM 1524 C C . ASN A 1 198 ? 23.918 -0.670 -11.837 1.00 90.44 198 ASN A C 1
ATOM 1526 O O . ASN A 1 198 ? 23.974 -1.257 -12.909 1.00 90.44 198 ASN A O 1
ATOM 1530 N N . ARG A 1 199 ? 24.589 -1.105 -10.760 1.00 91.06 199 ARG A N 1
ATOM 1531 C CA . ARG A 1 199 ? 25.417 -2.326 -10.800 1.00 91.06 199 ARG A CA 1
ATOM 1532 C C . ARG A 1 199 ? 24.600 -3.569 -11.157 1.00 91.06 199 ARG A C 1
ATOM 1534 O O . ARG A 1 199 ? 25.090 -4.417 -11.898 1.00 91.06 199 ARG A O 1
ATOM 1541 N N . ILE A 1 200 ? 23.370 -3.679 -10.651 1.00 93.44 200 ILE A N 1
ATOM 1542 C CA . ILE A 1 200 ? 22.458 -4.781 -10.992 1.00 93.44 200 ILE A CA 1
ATOM 1543 C C . ILE A 1 200 ? 22.036 -4.687 -12.462 1.00 93.44 200 ILE A C 1
ATOM 1545 O O . ILE A 1 200 ? 22.083 -5.680 -13.184 1.00 93.44 200 ILE A O 1
ATOM 1549 N N . VAL A 1 201 ? 21.650 -3.498 -12.927 1.00 93.75 201 VAL A N 1
ATOM 1550 C CA . VAL A 1 201 ? 21.260 -3.276 -14.329 1.00 93.75 201 VAL A CA 1
ATOM 1551 C C . VAL A 1 201 ? 22.427 -3.590 -15.278 1.00 93.75 201 VAL A C 1
ATOM 1553 O O . VAL A 1 201 ? 22.237 -4.296 -16.267 1.00 93.75 201 VAL A O 1
ATOM 1556 N N . ASP A 1 202 ? 23.645 -3.165 -14.939 1.00 93.06 202 ASP A N 1
ATOM 1557 C CA . ASP A 1 202 ? 24.873 -3.428 -15.702 1.00 93.06 202 ASP A CA 1
ATOM 1558 C C . ASP A 1 202 ? 25.244 -4.923 -15.738 1.00 93.06 202 ASP A C 1
ATOM 1560 O O . ASP A 1 202 ? 25.838 -5.412 -16.709 1.00 93.06 202 ASP A O 1
ATOM 1564 N N . SER A 1 203 ? 24.892 -5.684 -14.693 1.00 92.62 203 SER A N 1
ATOM 1565 C CA . SER A 1 203 ? 25.138 -7.131 -14.639 1.00 92.62 203 SER A CA 1
ATOM 1566 C C . SER A 1 203 ? 24.173 -7.932 -15.519 1.00 92.62 203 SER A C 1
ATOM 1568 O O . SER A 1 203 ? 24.437 -9.106 -15.807 1.00 92.62 203 SER A O 1
ATOM 1570 N N . ALA A 1 204 ? 23.098 -7.304 -16.009 1.00 94.56 204 ALA A N 1
ATOM 1571 C CA . ALA A 1 204 ? 22.048 -7.982 -16.745 1.00 94.56 204 ALA A CA 1
ATOM 1572 C C . ALA A 1 204 ? 22.553 -8.667 -18.026 1.00 94.56 204 ALA A C 1
ATOM 1574 O O . ALA A 1 204 ? 23.465 -8.223 -18.736 1.00 94.56 204 ALA A O 1
ATOM 1575 N N . ARG A 1 205 ? 21.926 -9.797 -18.345 1.00 94.94 205 ARG A N 1
ATOM 1576 C CA . ARG A 1 205 ? 22.133 -10.568 -19.570 1.00 94.94 205 ARG A CA 1
ATOM 1577 C C . ARG A 1 205 ? 20.796 -10.784 -20.254 1.00 94.94 205 ARG A C 1
ATOM 1579 O O . ARG A 1 205 ? 19.803 -11.123 -19.613 1.00 94.94 205 ARG A O 1
ATOM 1586 N N . LYS A 1 206 ? 20.777 -10.613 -21.575 1.00 94.56 206 LYS A N 1
ATOM 1587 C CA . LYS A 1 206 ? 19.586 -10.873 -22.382 1.00 94.56 206 LYS A CA 1
ATOM 1588 C C . LYS A 1 206 ? 19.489 -12.359 -22.721 1.00 94.56 206 LYS A C 1
ATOM 1590 O O . LYS A 1 206 ? 20.430 -12.935 -23.263 1.00 94.56 206 LYS A O 1
ATOM 1595 N N . TYR A 1 207 ? 18.332 -12.961 -22.470 1.00 94.25 207 TYR A N 1
ATOM 1596 C CA . TYR A 1 207 ? 18.015 -14.337 -22.837 1.00 94.25 207 TYR A CA 1
ATOM 1597 C C . TYR A 1 207 ? 16.555 -14.441 -23.284 1.00 94.25 207 TYR A C 1
ATOM 1599 O O . TYR A 1 207 ? 15.659 -14.160 -22.501 1.00 94.25 207 TYR A O 1
ATOM 1607 N N . LYS A 1 208 ? 16.303 -14.851 -24.538 1.00 92.75 208 LYS A N 1
ATOM 1608 C CA . LYS A 1 208 ? 14.947 -15.000 -25.120 1.00 92.75 208 LYS A CA 1
ATOM 1609 C C . LYS A 1 208 ? 14.021 -13.797 -24.850 1.00 92.75 208 LYS A C 1
ATOM 1611 O O . LYS A 1 208 ? 12.945 -13.961 -24.296 1.00 92.75 208 LYS A O 1
ATOM 1616 N N . ASN A 1 209 ? 14.466 -12.596 -25.222 1.00 93.75 209 ASN A N 1
ATOM 1617 C CA . ASN A 1 209 ? 13.796 -11.317 -24.928 1.00 93.75 209 ASN A CA 1
ATOM 1618 C C . ASN A 1 209 ? 13.568 -11.009 -23.438 1.00 93.75 209 ASN A C 1
ATOM 1620 O O . ASN A 1 209 ? 12.958 -9.997 -23.126 1.00 93.75 209 ASN A O 1
ATOM 1624 N N . CYS A 1 210 ? 14.101 -11.796 -22.510 1.00 96.12 210 CYS A N 1
ATOM 1625 C CA . CYS A 1 210 ? 14.110 -11.457 -21.094 1.00 96.12 210 CYS A CA 1
ATOM 1626 C C . CYS A 1 210 ? 15.450 -10.822 -20.709 1.00 96.12 210 CYS A C 1
ATOM 1628 O O . CYS A 1 210 ? 16.498 -11.238 -21.210 1.00 96.12 210 CYS A O 1
ATOM 1630 N N . ALA A 1 211 ? 15.435 -9.855 -19.797 1.00 97.06 211 ALA A N 1
ATOM 1631 C CA . ALA A 1 211 ? 16.626 -9.381 -19.101 1.00 97.06 211 ALA A CA 1
ATOM 1632 C C . ALA A 1 211 ? 16.751 -10.112 -17.759 1.00 97.06 211 ALA A C 1
ATOM 1634 O O . ALA A 1 211 ? 15.796 -10.158 -16.990 1.00 97.06 211 ALA A O 1
ATOM 1635 N N . ILE A 1 212 ? 17.910 -10.704 -17.484 1.00 96.94 212 ILE A N 1
ATOM 1636 C CA . ILE A 1 212 ? 18.170 -11.445 -16.246 1.00 96.94 212 ILE A CA 1
ATOM 1637 C C . ILE A 1 212 ? 19.404 -10.844 -15.585 1.00 96.94 212 ILE A C 1
ATOM 1639 O O . ILE A 1 212 ? 20.469 -10.831 -16.201 1.00 96.94 212 ILE A O 1
ATOM 1643 N N . ALA A 1 213 ? 19.270 -10.375 -14.350 1.00 95.50 213 ALA A N 1
ATOM 1644 C CA . ALA A 1 213 ? 20.364 -9.862 -13.535 1.00 95.50 213 ALA A CA 1
ATOM 1645 C C . ALA A 1 213 ? 20.459 -10.624 -12.210 1.00 95.50 213 ALA A C 1
ATOM 1647 O O . ALA A 1 213 ? 19.460 -11.118 -11.683 1.00 95.50 213 ALA A O 1
ATOM 1648 N N . VAL A 1 214 ? 21.672 -10.698 -11.670 1.00 92.31 214 VAL A N 1
ATOM 1649 C CA . VAL A 1 214 ? 21.931 -11.212 -10.322 1.00 92.31 214 VAL A CA 1
ATOM 1650 C C . VAL A 1 214 ? 22.520 -10.069 -9.511 1.00 92.31 214 VAL A C 1
ATOM 1652 O O . VAL A 1 214 ? 23.495 -9.441 -9.933 1.00 92.31 214 VAL A O 1
ATOM 1655 N N . ALA A 1 215 ? 21.893 -9.774 -8.380 1.00 89.19 215 ALA A N 1
ATOM 1656 C CA . ALA A 1 215 ? 22.350 -8.771 -7.443 1.00 89.19 215 ALA A CA 1
ATOM 1657 C C . ALA A 1 215 ? 23.346 -9.413 -6.473 1.00 89.19 215 ALA A C 1
ATOM 1659 O O . ALA A 1 215 ? 22.962 -10.076 -5.515 1.00 89.19 215 ALA A O 1
ATOM 1660 N N . ASP A 1 216 ? 24.634 -9.217 -6.746 1.00 80.25 216 ASP A N 1
ATOM 1661 C CA . ASP A 1 216 ? 25.742 -9.648 -5.884 1.00 80.25 216 ASP A CA 1
ATOM 1662 C C . ASP A 1 216 ? 26.122 -8.522 -4.906 1.00 80.25 216 ASP A C 1
ATOM 1664 O O . ASP A 1 216 ? 27.256 -8.043 -4.865 1.00 80.25 216 ASP A O 1
ATOM 1668 N N . VAL A 1 217 ? 25.115 -7.983 -4.212 1.00 73.31 217 VAL A N 1
ATOM 1669 C CA . VAL A 1 217 ? 25.273 -6.849 -3.296 1.00 73.31 217 VAL A CA 1
ATOM 1670 C C . VAL A 1 217 ? 24.521 -7.142 -2.006 1.00 73.31 217 VAL A C 1
ATOM 1672 O O . VAL A 1 217 ? 23.314 -7.381 -2.026 1.00 73.31 217 VAL A O 1
ATOM 1675 N N . GLU A 1 218 ? 25.226 -7.102 -0.877 1.00 73.50 218 GLU A N 1
ATOM 1676 C CA . GLU A 1 218 ? 24.592 -7.134 0.439 1.00 73.50 218 GLU A CA 1
ATOM 1677 C C . GLU A 1 218 ? 24.124 -5.725 0.802 1.00 73.50 218 GLU A C 1
ATOM 1679 O O . GLU A 1 218 ? 24.917 -4.870 1.189 1.00 73.50 218 GLU A O 1
ATOM 1684 N N . SER A 1 219 ? 22.819 -5.492 0.681 1.00 77.56 219 SER A N 1
ATOM 1685 C CA . SER A 1 219 ? 22.188 -4.220 1.025 1.00 77.56 219 SER A CA 1
ATOM 1686 C C . SER A 1 219 ? 20.959 -4.458 1.892 1.00 77.56 219 SER A C 1
ATOM 1688 O O . SER A 1 219 ? 20.196 -5.404 1.676 1.00 77.56 219 SER A O 1
ATOM 1690 N N . LYS A 1 220 ? 20.735 -3.594 2.888 1.00 74.50 220 LYS A N 1
ATOM 1691 C CA . LYS A 1 220 ? 19.543 -3.685 3.753 1.00 74.50 220 LYS A CA 1
ATOM 1692 C C . LYS A 1 220 ? 18.251 -3.474 2.968 1.00 74.50 220 LYS A C 1
ATOM 1694 O O . LYS A 1 220 ? 17.220 -4.032 3.336 1.00 74.50 220 LYS A O 1
ATOM 1699 N N . ASP A 1 221 ? 18.326 -2.726 1.872 1.00 80.00 221 ASP A N 1
ATOM 1700 C CA . ASP A 1 221 ? 17.195 -2.412 1.006 1.00 80.00 221 ASP A CA 1
ATOM 1701 C C . ASP A 1 221 ? 17.269 -3.180 -0.329 1.00 80.00 221 ASP A C 1
ATOM 1703 O O . ASP A 1 221 ? 16.617 -2.810 -1.307 1.00 80.00 221 ASP A O 1
ATOM 1707 N N . ILE A 1 222 ? 18.000 -4.310 -0.370 1.00 86.81 222 ILE A N 1
ATOM 1708 C CA . ILE A 1 222 ? 18.210 -5.122 -1.584 1.00 86.81 222 ILE A CA 1
ATOM 1709 C C . ILE A 1 222 ? 16.904 -5.510 -2.285 1.00 86.81 222 ILE A C 1
ATOM 1711 O O . ILE A 1 222 ? 16.851 -5.534 -3.513 1.00 86.81 222 ILE A O 1
ATOM 1715 N N . ARG A 1 223 ? 15.824 -5.751 -1.528 1.00 86.88 223 ARG A N 1
ATOM 1716 C CA . ARG A 1 223 ? 14.490 -6.044 -2.078 1.00 86.88 223 ARG A CA 1
ATOM 1717 C C . ARG A 1 223 ? 13.947 -4.870 -2.894 1.00 86.88 223 ARG A C 1
ATOM 1719 O O . ARG A 1 223 ? 13.457 -5.078 -4.001 1.00 86.88 223 ARG A O 1
ATOM 1726 N N . LEU A 1 224 ? 14.033 -3.657 -2.348 1.00 85.19 224 LEU A N 1
ATOM 1727 C CA . LEU A 1 224 ? 13.554 -2.438 -2.999 1.00 85.19 224 LEU A CA 1
ATOM 1728 C C . LEU A 1 224 ? 14.413 -2.116 -4.226 1.00 85.19 224 LEU A C 1
ATOM 1730 O O . LEU A 1 224 ? 13.885 -1.896 -5.314 1.00 85.19 224 LEU A O 1
ATOM 1734 N N . ILE A 1 225 ? 15.736 -2.161 -4.064 1.00 89.62 225 ILE A N 1
ATOM 1735 C CA . ILE A 1 225 ? 16.706 -1.881 -5.130 1.00 89.62 225 ILE A CA 1
ATOM 1736 C C . ILE A 1 225 ? 16.545 -2.878 -6.285 1.00 89.62 225 ILE A C 1
ATOM 1738 O O . ILE A 1 225 ? 16.520 -2.477 -7.449 1.00 89.62 225 ILE A O 1
ATOM 1742 N N . SER A 1 226 ? 16.361 -4.164 -5.976 1.00 91.50 226 SER A N 1
ATOM 1743 C CA . SER A 1 226 ? 16.148 -5.212 -6.981 1.00 91.50 226 SER A CA 1
ATOM 1744 C C . SER A 1 226 ? 14.829 -5.043 -7.734 1.00 91.50 226 SER A C 1
ATOM 1746 O O . SER A 1 226 ? 14.802 -5.219 -8.951 1.00 91.50 226 SER A O 1
ATOM 1748 N N . ALA A 1 227 ? 13.745 -4.663 -7.046 1.00 89.12 227 ALA A N 1
ATOM 1749 C CA . ALA A 1 227 ? 12.462 -4.380 -7.691 1.00 89.12 227 ALA A CA 1
ATOM 1750 C C . ALA A 1 227 ? 12.576 -3.205 -8.678 1.00 89.12 227 ALA A C 1
ATOM 1752 O O . ALA A 1 227 ? 12.128 -3.298 -9.819 1.00 89.12 227 ALA A O 1
ATOM 1753 N N . GLN A 1 228 ? 13.262 -2.132 -8.280 1.00 89.31 228 GLN A N 1
ATOM 1754 C CA . GLN A 1 228 ? 13.498 -0.984 -9.155 1.00 89.31 228 GLN A CA 1
ATOM 1755 C C . GLN A 1 228 ? 14.418 -1.317 -10.336 1.00 89.31 228 GLN A C 1
ATOM 1757 O O . GLN A 1 228 ? 14.173 -0.853 -11.446 1.00 89.31 228 GLN A O 1
ATOM 1762 N N . ALA A 1 229 ? 15.464 -2.124 -10.122 1.00 92.88 229 ALA A N 1
ATOM 1763 C CA . ALA A 1 229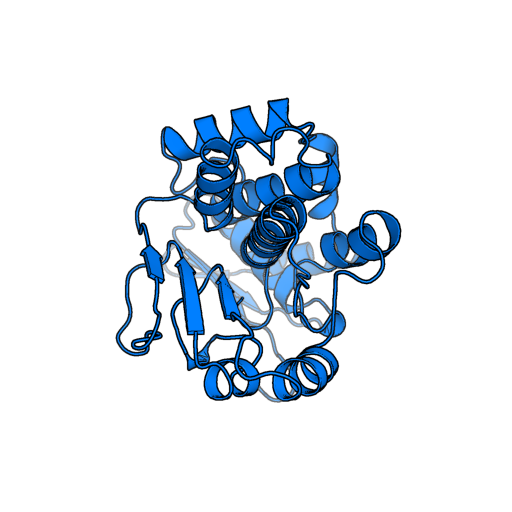 ? 16.322 -2.598 -11.207 1.00 92.88 229 ALA A CA 1
ATOM 1764 C C . ALA A 1 229 ? 15.518 -3.419 -12.226 1.00 92.88 229 ALA A C 1
ATOM 1766 O O . ALA A 1 229 ? 15.681 -3.239 -13.431 1.00 92.88 229 ALA A O 1
ATOM 1767 N N . ALA A 1 230 ? 14.610 -4.283 -11.760 1.00 93.12 230 ALA A N 1
ATOM 1768 C CA . ALA A 1 230 ? 13.724 -5.043 -12.635 1.00 93.12 230 ALA A CA 1
ATOM 1769 C C . ALA A 1 230 ? 12.828 -4.114 -13.472 1.00 93.12 230 ALA A C 1
ATOM 1771 O O . ALA A 1 230 ? 12.697 -4.323 -14.680 1.00 93.12 230 ALA A O 1
ATOM 1772 N N . ASP A 1 231 ? 12.263 -3.070 -12.865 1.00 89.81 231 ASP A N 1
ATOM 1773 C CA . ASP A 1 231 ? 11.461 -2.072 -13.577 1.00 89.81 231 ASP A CA 1
ATOM 1774 C C . ASP A 1 231 ? 12.271 -1.288 -14.616 1.00 89.81 231 ASP A C 1
ATOM 1776 O O . ASP A 1 231 ? 11.794 -1.070 -15.730 1.00 89.81 231 ASP A O 1
ATOM 1780 N N . GLU A 1 232 ? 13.509 -0.915 -14.292 1.00 91.75 232 GLU A N 1
ATOM 1781 C CA . GLU A 1 232 ? 14.408 -0.220 -15.217 1.00 91.75 232 GLU A CA 1
ATOM 1782 C C . GLU A 1 232 ? 14.782 -1.107 -16.414 1.00 91.75 232 GLU A C 1
ATOM 1784 O O . GLU A 1 232 ? 14.729 -0.658 -17.561 1.00 91.75 232 GLU A O 1
ATOM 1789 N N . LEU A 1 233 ? 15.051 -2.396 -16.182 1.00 94.19 233 LEU A N 1
ATOM 1790 C CA . LEU A 1 233 ? 15.344 -3.362 -17.246 1.00 94.19 233 LEU A CA 1
ATOM 1791 C C . LEU A 1 233 ? 14.189 -3.526 -18.249 1.00 94.19 233 LEU A C 1
ATOM 1793 O O . LEU A 1 233 ? 14.450 -3.767 -19.428 1.00 94.19 233 LEU A O 1
ATOM 1797 N N . LEU A 1 234 ? 12.930 -3.358 -17.823 1.00 91.19 234 LEU A N 1
ATOM 1798 C CA . LEU A 1 234 ? 11.764 -3.399 -18.722 1.00 91.19 234 LEU A CA 1
ATOM 1799 C C . LEU A 1 234 ? 11.696 -2.205 -19.682 1.00 91.19 234 LEU A C 1
ATOM 1801 O O . LEU A 1 234 ? 10.977 -2.261 -20.676 1.00 91.19 234 LEU A O 1
ATOM 1805 N N . THR A 1 235 ? 12.435 -1.126 -19.414 1.00 90.44 235 THR A N 1
ATOM 1806 C CA . THR A 1 235 ? 12.494 0.037 -20.314 1.00 90.44 235 THR A CA 1
ATOM 1807 C C . THR A 1 235 ? 13.435 -0.182 -21.504 1.00 90.44 235 THR A C 1
ATOM 1809 O O . THR A 1 235 ? 13.410 0.585 -22.470 1.00 90.44 235 THR A O 1
ATOM 1812 N N . ILE A 1 236 ? 14.258 -1.238 -21.470 1.00 90.62 236 ILE A N 1
ATOM 1813 C CA . ILE A 1 236 ? 15.235 -1.549 -22.514 1.00 90.62 236 ILE A CA 1
ATOM 1814 C C . ILE A 1 236 ? 14.528 -2.115 -23.750 1.00 90.62 236 ILE A C 1
ATOM 1816 O O . ILE A 1 236 ? 13.749 -3.065 -23.682 1.00 90.62 236 ILE A O 1
ATOM 1820 N N . SER A 1 237 ? 14.855 -1.571 -24.925 1.00 91.75 237 SER A N 1
ATOM 1821 C CA . SER A 1 237 ? 14.263 -2.014 -26.190 1.00 91.75 237 SER A CA 1
ATOM 1822 C C . SER A 1 237 ? 14.481 -3.513 -26.451 1.00 91.75 237 SER A C 1
ATOM 1824 O O . SER A 1 237 ? 15.601 -4.034 -26.409 1.00 91.75 237 SER A O 1
ATOM 1826 N N . GLY A 1 238 ? 13.388 -4.214 -26.760 1.00 90.50 238 GLY A N 1
ATOM 1827 C CA . GLY A 1 238 ? 13.387 -5.652 -27.023 1.00 90.50 238 GLY A CA 1
ATOM 1828 C C . GLY A 1 238 ? 13.530 -6.520 -25.770 1.00 90.50 238 GLY A C 1
ATOM 1829 O O . GLY A 1 238 ? 13.967 -7.669 -25.901 1.00 90.50 238 GLY A O 1
ATOM 1830 N N . VAL A 1 239 ? 13.237 -5.970 -24.588 1.00 94.75 239 VAL A N 1
ATOM 1831 C CA . VAL A 1 239 ? 13.020 -6.718 -23.349 1.00 94.75 239 VAL A CA 1
ATOM 1832 C C . VAL A 1 239 ? 11.515 -6.820 -23.096 1.00 94.75 239 VAL A C 1
ATOM 1834 O O . VAL A 1 239 ? 10.852 -5.815 -22.871 1.00 94.75 239 VAL A O 1
ATOM 1837 N N . ASP A 1 240 ? 10.990 -8.042 -23.132 1.00 93.31 240 ASP A N 1
ATOM 1838 C CA . ASP A 1 240 ? 9.576 -8.347 -22.884 1.00 93.31 240 ASP A CA 1
ATOM 1839 C C . ASP A 1 240 ? 9.317 -8.655 -21.394 1.00 93.31 240 ASP A C 1
ATOM 1841 O O . ASP A 1 240 ? 8.197 -8.515 -20.907 1.00 93.31 240 ASP A O 1
ATOM 1845 N N . ALA A 1 241 ? 10.351 -9.089 -20.662 1.00 93.88 241 ALA A N 1
ATOM 1846 C CA . ALA A 1 241 ? 10.288 -9.415 -19.237 1.00 93.88 241 ALA A CA 1
ATOM 1847 C C . ALA A 1 241 ? 11.644 -9.199 -18.546 1.00 93.88 241 ALA A C 1
ATOM 1849 O O . ALA A 1 241 ?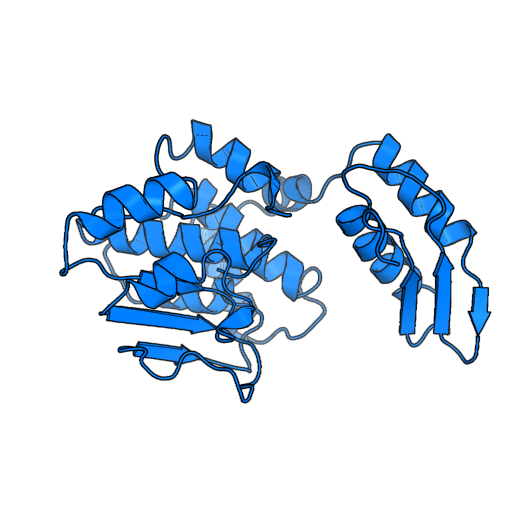 12.694 -9.355 -19.172 1.00 93.88 241 ALA A O 1
ATOM 1850 N N . SER A 1 242 ? 11.645 -8.903 -17.246 1.00 95.38 242 SER A N 1
ATOM 1851 C CA . SER A 1 242 ? 12.861 -8.744 -16.444 1.00 95.38 242 SER A CA 1
ATOM 1852 C C . SER A 1 242 ? 12.831 -9.613 -15.188 1.00 95.38 242 SER A C 1
ATOM 1854 O O . SER A 1 242 ? 11.779 -9.857 -14.599 1.00 95.38 242 SER A O 1
ATOM 1856 N N . PHE A 1 243 ? 14.004 -10.097 -14.789 1.00 95.62 243 PHE A N 1
ATOM 1857 C CA . PHE A 1 243 ? 14.202 -10.913 -13.597 1.00 95.62 243 PHE A CA 1
ATOM 1858 C C . PHE A 1 243 ? 15.460 -10.432 -12.883 1.00 95.62 243 PHE A C 1
ATOM 1860 O O . PHE A 1 243 ? 16.538 -10.403 -13.479 1.00 95.62 243 PHE A O 1
ATOM 1867 N N . VAL A 1 244 ? 15.328 -10.079 -11.608 1.00 95.19 244 VAL A N 1
ATOM 1868 C CA . VAL A 1 244 ? 16.456 -9.738 -10.737 1.00 95.19 244 VAL A CA 1
ATOM 1869 C C . VAL A 1 244 ? 16.473 -10.733 -9.588 1.00 95.19 244 VAL A C 1
ATOM 1871 O O . VAL A 1 244 ? 15.493 -10.849 -8.855 1.00 95.19 244 VAL A O 1
ATOM 1874 N N . ILE A 1 245 ? 17.572 -11.473 -9.468 1.00 93.00 245 ILE A N 1
ATOM 1875 C CA . ILE A 1 245 ? 17.764 -12.510 -8.452 1.00 93.00 245 ILE A CA 1
ATOM 1876 C C . ILE A 1 245 ? 18.672 -11.944 -7.364 1.00 93.00 245 ILE A C 1
ATOM 1878 O O . ILE A 1 245 ? 19.738 -11.421 -7.682 1.00 93.00 245 ILE A O 1
ATOM 1882 N N . PHE A 1 246 ? 18.265 -12.044 -6.103 1.00 90.00 246 PHE A N 1
ATOM 1883 C CA . PHE A 1 246 ? 19.019 -11.540 -4.958 1.00 90.00 246 PHE A CA 1
ATOM 1884 C C . PHE A 1 246 ? 18.868 -12.485 -3.769 1.00 90.00 246 PHE A C 1
ATOM 1886 O O . PHE A 1 246 ? 17.832 -13.122 -3.608 1.00 90.00 246 PHE A O 1
ATOM 1893 N N . THR A 1 247 ? 19.884 -12.548 -2.917 1.00 85.00 247 THR A N 1
ATOM 1894 C CA . THR A 1 247 ? 19.851 -13.313 -1.669 1.00 85.00 247 THR A CA 1
ATOM 1895 C C . THR A 1 247 ? 19.139 -12.539 -0.564 1.00 85.00 247 THR A C 1
ATOM 1897 O O . THR A 1 247 ? 19.346 -11.339 -0.376 1.00 85.00 247 THR A O 1
ATOM 1900 N N . LEU A 1 248 ? 18.309 -13.238 0.210 1.00 78.31 248 LEU A N 1
ATOM 1901 C CA . LEU A 1 248 ? 17.647 -12.711 1.398 1.00 78.31 248 LEU A CA 1
ATOM 1902 C C . LEU A 1 248 ? 17.894 -13.659 2.581 1.00 78.31 248 LEU A C 1
ATOM 1904 O O . LEU A 1 248 ? 17.137 -14.602 2.818 1.00 78.31 248 LEU A O 1
ATOM 1908 N N . GLY A 1 249 ? 18.961 -13.402 3.341 1.00 72.44 249 GLY A N 1
ATOM 1909 C CA . GLY A 1 249 ? 19.438 -14.344 4.360 1.00 72.44 249 GLY A CA 1
ATOM 1910 C C . GLY A 1 249 ? 19.957 -15.635 3.715 1.00 72.44 249 GLY A C 1
ATOM 1911 O O . GLY A 1 249 ? 20.662 -15.568 2.714 1.00 72.44 249 GLY A O 1
ATOM 1912 N N . ASP A 1 250 ? 19.577 -16.799 4.254 1.00 56.00 250 ASP A N 1
ATOM 1913 C CA . ASP A 1 250 ? 19.950 -18.121 3.709 1.00 56.00 250 ASP A CA 1
ATOM 1914 C C . ASP A 1 250 ? 19.068 -18.584 2.527 1.00 56.00 250 ASP A C 1
ATOM 1916 O O . ASP A 1 250 ? 19.237 -19.693 2.017 1.00 56.00 250 ASP A O 1
ATOM 1920 N N . ALA A 1 251 ? 18.096 -17.770 2.102 1.00 50.47 251 ALA A N 1
ATOM 1921 C CA . ALA A 1 251 ? 17.236 -18.063 0.960 1.00 50.47 251 ALA A CA 1
ATOM 1922 C C . ALA A 1 251 ? 17.669 -17.242 -0.264 1.00 50.47 251 ALA A C 1
ATOM 1924 O O . ALA A 1 251 ? 17.885 -16.032 -0.162 1.00 50.47 251 ALA A O 1
ATOM 1925 N N . VAL A 1 252 ? 17.783 -17.917 -1.411 1.00 43.81 252 VAL A N 1
ATOM 1926 C CA . VAL A 1 252 ? 17.937 -17.315 -2.749 1.00 43.81 252 VAL A CA 1
ATOM 1927 C C . VAL A 1 252 ? 16.565 -17.175 -3.392 1.00 43.81 252 VAL A C 1
ATOM 1929 O O . VAL A 1 252 ? 15.774 -18.139 -3.263 1.00 43.81 252 VAL A O 1
#

Foldseek 3Di:
DFWQAELQQQLLQLLVCLLQVLVVHHAAAEDDLLGHPLNVLVVVCCVVPNPRYDYPVVCLVVLVVDLPDEAEGEADFALVGHNDNPSVVSHQEYEYQHQDDDDPRGPPNHPHYHYHVLDLGSLLVSLVVLVVRVSNQQPDQSSLLSSVLRLCVSCVHVPPSDDPSSVVSNVSSVVNNHDPVVSVVSLDDDPVLVVQLVVQLVQWDDDPLETEGERPDDDSCCVVSQVVSQVVNCVDPSRPGYYYHYDDPPRD